Protein AF-A0A9P8MTS8-F1 (afdb_monomer_lite)

pLDDT: mean 80.64, std 12.96, range [35.88, 96.31]

Foldseek 3Di:
DPACDLLVVLVVVVVPDDFDKDFCCPGNANLAEAEEALLQLLVQLDPPPDDPDPLVVSLVSSVVVVVLCVLLNHHYAYEYDPLCLQLQADDPPPDPVVNVSSSVSSVVNCVVCVVRYDYDPPDCVVVCVVGVHQAYEFAQCCVPPHCPDPSNSVSSLVVLVCLVVFHKYWHNVQWDDDPSTTITGIDTSPDSDDRRDHDRDDPDDDDDQQFVQNVCVVVVHHRQCDDPDPPSDGADPVRRVLVSVLVSVCVVDVDPVSVVVNVVVVVVVVCVVPDDPVRPDDDPPPPDD

Secondary structure (DSSP, 8-state):
----HHHHHHHHHHHH---EEEEIIIIIITT-EEEEEHHHHHHHHS-SSS----HHHHHHHHHHHHHHHHTTT-EEEEEE-GGGGGGGS-TT--SHHHHHHHHHHHHHHHHHGGGTEEE-TT-HHHHHHHS---EEEE--SHHHH-TTSHHHHHHHHHHHHHHHTT-EEEEEEEEEEETTEEEEEEE--TT--S-----PPPPPPPPPPPPHHHHHHHTTPPTTS--SSTT-PPPPHHHHHHHHHHHHHHHH---HHHHHHHHHHHHHHHHHHHS-TGGGPPP------

Radius of gyration: 23.33 Å; chains: 1; bounding box: 64×58×55 Å

Organism: NCBI:txid111463

Sequence (289 aa):
MAQNGGEAELRAWYQAISPLRVDLVGDFAGKELFAIHGDSLCFIVSPKRGSTSPLLHAIHAVESFLARLEQRGCNFHILWFRDHEHLCVPEGVSGDAASNCLRLSRIILIKHLEHYAQYSQAGWRPYLAQNAVQFFLCLDGCALDGCASPTGVQYLEFIHHIAFHGYSVALMNSLDFVSSKVLVSAFSPSSCGNEIRIEKPRPSPRTQILAVSELELDLGLEPGSWSPWADGKPLSVKDAISFTALCNMLLVNSKRGIRACAAAYVLHLSALRHCSLSQRSCMVTTRHA

Structure (mmCIF, N/CA/C/O backbone):
data_AF-A0A9P8MTS8-F1
#
_entry.id   AF-A0A9P8MTS8-F1
#
loop_
_atom_site.group_PDB
_atom_site.id
_atom_site.type_symbol
_atom_site.label_atom_id
_atom_site.label_alt_id
_atom_site.label_comp_id
_atom_site.label_asym_id
_atom_site.label_entity_id
_atom_site.label_seq_id
_atom_site.pdbx_PDB_ins_code
_atom_site.Cartn_x
_atom_site.Cartn_y
_atom_site.Cartn_z
_atom_site.occupancy
_atom_site.B_iso_or_equiv
_atom_site.auth_seq_id
_atom_site.auth_comp_id
_atom_site.auth_asym_id
_atom_site.auth_atom_id
_atom_site.pdbx_PDB_model_num
ATOM 1 N N . MET A 1 1 ? -22.928 -9.404 -20.947 1.00 35.88 1 MET A N 1
ATOM 2 C CA . MET A 1 1 ? -23.702 -8.483 -20.082 1.00 35.88 1 MET A CA 1
ATOM 3 C C . MET A 1 1 ? -24.338 -9.251 -18.917 1.00 35.88 1 MET A C 1
ATOM 5 O O . MET A 1 1 ? -25.552 -9.295 -18.806 1.00 35.88 1 MET A O 1
ATOM 9 N N . ALA A 1 2 ? -23.527 -9.878 -18.056 1.00 37.41 2 ALA A N 1
ATOM 10 C CA . ALA A 1 2 ? -24.012 -10.663 -16.908 1.00 37.41 2 ALA A CA 1
ATOM 11 C C . ALA A 1 2 ? -23.075 -10.543 -15.682 1.00 37.41 2 ALA A C 1
ATOM 13 O O . ALA A 1 2 ? -22.878 -11.513 -14.965 1.00 37.41 2 ALA A O 1
ATOM 14 N N . GLN A 1 3 ? -22.469 -9.366 -15.464 1.00 49.06 3 GLN A N 1
ATOM 15 C CA . GLN A 1 3 ? -21.436 -9.147 -14.430 1.00 49.06 3 GLN A CA 1
ATOM 16 C C . GLN A 1 3 ? -21.874 -8.281 -13.225 1.00 49.06 3 GLN A C 1
ATOM 18 O O . GLN A 1 3 ? -21.106 -8.122 -12.291 1.00 49.06 3 GLN A O 1
ATOM 23 N N . ASN A 1 4 ? -23.112 -7.774 -13.165 1.00 62.16 4 ASN A N 1
ATOM 24 C CA . ASN A 1 4 ? -23.480 -6.724 -12.189 1.00 62.16 4 ASN A CA 1
ATOM 25 C C . ASN A 1 4 ? -24.127 -7.191 -10.867 1.00 62.16 4 ASN A C 1
ATOM 27 O O . ASN A 1 4 ? -24.473 -6.342 -10.048 1.00 62.16 4 ASN A O 1
ATOM 31 N N . GLY A 1 5 ? -24.335 -8.494 -10.6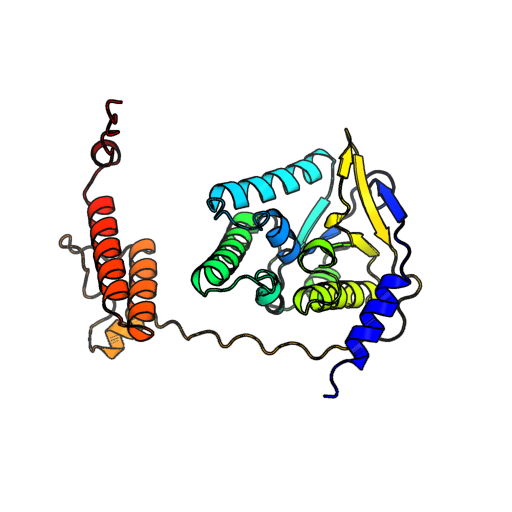45 1.00 78.12 5 GLY A N 1
ATOM 32 C CA . GLY A 1 5 ? -25.067 -8.987 -9.465 1.00 78.12 5 GLY A CA 1
ATOM 33 C C . GLY A 1 5 ? -24.304 -8.800 -8.148 1.00 78.12 5 GLY A C 1
ATOM 34 O O . GLY A 1 5 ? -24.779 -8.105 -7.252 1.00 78.12 5 GLY A O 1
ATOM 35 N N . GLY A 1 6 ? -23.097 -9.370 -8.060 1.00 85.75 6 GLY A N 1
ATOM 36 C CA . GLY A 1 6 ? -22.287 -9.350 -6.834 1.00 85.75 6 GLY A CA 1
ATOM 37 C C . GLY A 1 6 ? -21.774 -7.958 -6.455 1.00 85.75 6 GLY A C 1
ATOM 38 O O . GLY A 1 6 ? -21.771 -7.602 -5.282 1.00 85.75 6 GLY A O 1
ATOM 39 N N . GLU A 1 7 ? -21.414 -7.119 -7.431 1.00 89.31 7 GLU A N 1
ATOM 40 C CA . GLU A 1 7 ? -20.996 -5.735 -7.157 1.00 89.31 7 GLU A CA 1
ATOM 41 C C . GLU A 1 7 ? -22.147 -4.876 -6.609 1.00 89.31 7 GLU A C 1
ATOM 43 O O . GLU A 1 7 ? -21.947 -4.018 -5.747 1.00 89.31 7 GLU A O 1
ATOM 48 N N . ALA A 1 8 ? -23.372 -5.083 -7.106 1.00 89.06 8 ALA A N 1
ATOM 49 C CA . ALA A 1 8 ? -24.547 -4.388 -6.593 1.00 89.06 8 ALA A CA 1
ATOM 50 C C . ALA A 1 8 ? -24.877 -4.829 -5.161 1.00 89.06 8 ALA A C 1
ATOM 52 O O . ALA A 1 8 ? -25.139 -3.969 -4.321 1.00 89.06 8 ALA A O 1
ATOM 53 N N . GLU A 1 9 ? -24.801 -6.132 -4.879 1.00 91.12 9 GLU A N 1
ATOM 54 C CA . GLU A 1 9 ? -24.981 -6.687 -3.535 1.00 91.12 9 GLU A CA 1
ATOM 55 C C . GLU A 1 9 ? -23.927 -6.153 -2.558 1.00 91.12 9 GLU A C 1
ATOM 57 O O . GLU A 1 9 ? -24.279 -5.680 -1.480 1.00 91.12 9 GLU A O 1
ATOM 62 N N . LEU A 1 10 ? -22.652 -6.120 -2.962 1.00 91.12 10 LEU A N 1
ATOM 63 C CA . LEU A 1 10 ? -21.564 -5.584 -2.145 1.00 91.12 10 LEU A CA 1
ATOM 64 C C . LEU A 1 10 ? -21.777 -4.107 -1.794 1.00 91.12 10 LEU A C 1
ATOM 66 O O . LEU A 1 10 ? -21.590 -3.700 -0.648 1.00 91.12 10 LEU A O 1
ATOM 70 N N . ARG A 1 11 ? -22.187 -3.290 -2.769 1.00 90.31 11 ARG A N 1
ATOM 71 C CA . ARG A 1 11 ? -22.480 -1.871 -2.521 1.00 90.31 11 ARG A CA 1
ATOM 72 C C . ARG A 1 11 ? -23.700 -1.690 -1.629 1.00 90.31 11 ARG A C 1
ATOM 74 O O . ARG A 1 11 ? -23.665 -0.828 -0.758 1.00 90.31 11 ARG A O 1
ATOM 81 N N . ALA A 1 12 ? -24.754 -2.480 -1.829 1.00 90.75 12 ALA A N 1
ATOM 82 C CA . ALA A 1 12 ? -25.943 -2.438 -0.983 1.00 90.75 12 ALA A CA 1
ATOM 83 C C . ALA A 1 12 ? -25.605 -2.828 0.463 1.00 90.75 12 ALA A C 1
ATOM 85 O O . ALA A 1 12 ? -26.024 -2.143 1.394 1.00 90.75 12 ALA A O 1
ATOM 86 N N . TRP A 1 13 ? -24.785 -3.868 0.644 1.00 91.56 13 TRP A N 1
ATOM 87 C CA . TRP A 1 13 ? -24.237 -4.239 1.944 1.00 91.56 13 TRP A CA 1
ATOM 88 C C . TRP A 1 13 ? -23.467 -3.075 2.567 1.00 91.56 13 TRP A C 1
ATOM 90 O O . TRP A 1 13 ? -23.780 -2.676 3.683 1.00 91.56 13 TRP A O 1
ATOM 100 N N . TYR A 1 14 ? -22.523 -2.479 1.834 1.00 91.12 14 TYR A N 1
ATOM 101 C CA . TYR A 1 14 ? -21.713 -1.376 2.349 1.00 91.12 14 TYR A CA 1
ATOM 102 C C . TYR A 1 14 ? -22.560 -0.149 2.727 1.00 91.12 14 TYR A C 1
ATOM 104 O O . TYR A 1 14 ? -22.330 0.463 3.765 1.00 91.12 14 TYR A O 1
ATOM 112 N N . GLN A 1 15 ? -23.585 0.179 1.934 1.00 90.56 15 GLN A N 1
ATOM 113 C CA . GLN A 1 15 ? -24.529 1.270 2.216 1.00 90.56 15 GLN A CA 1
ATOM 114 C C . GLN A 1 15 ? -25.411 1.017 3.445 1.00 90.56 15 GLN A C 1
ATOM 116 O O . GLN A 1 15 ? -25.882 1.973 4.056 1.00 90.56 15 GLN A O 1
ATOM 121 N N . ALA A 1 16 ? -25.653 -0.247 3.800 1.00 91.19 16 ALA A N 1
ATOM 122 C CA . ALA A 1 16 ? -26.407 -0.610 4.995 1.00 91.19 16 ALA A CA 1
ATOM 123 C C . ALA A 1 16 ? -25.568 -0.513 6.282 1.00 91.19 16 ALA A C 1
ATOM 125 O O . ALA A 1 16 ? -26.127 -0.511 7.380 1.00 91.19 16 ALA A O 1
ATOM 126 N N . ILE A 1 17 ? -24.237 -0.425 6.169 1.00 90.81 17 ILE A N 1
ATOM 127 C CA . ILE A 1 17 ? -23.355 -0.233 7.320 1.00 90.81 17 ILE A CA 1
ATOM 128 C C . ILE A 1 17 ? -23.556 1.181 7.863 1.00 90.81 17 ILE A C 1
ATOM 130 O O . ILE A 1 17 ? -23.563 2.161 7.122 1.00 90.81 17 ILE A O 1
ATOM 134 N N . SER A 1 18 ? -23.646 1.291 9.187 1.00 89.31 18 SER A N 1
ATOM 135 C CA . SER A 1 18 ? -23.667 2.569 9.897 1.00 89.31 18 SER A CA 1
ATOM 136 C C . SER A 1 18 ? -22.421 2.691 10.781 1.00 89.31 18 SER A C 1
ATOM 138 O O . SER A 1 18 ? -22.481 2.324 11.959 1.00 89.31 18 SER A O 1
ATOM 140 N N . PRO A 1 19 ? -21.280 3.173 10.246 1.00 92.38 19 PRO A N 1
ATOM 141 C CA . PRO A 1 19 ? -20.060 3.349 11.024 1.00 92.38 19 PRO A CA 1
ATOM 142 C C . PRO A 1 19 ? -20.252 4.335 12.178 1.00 92.38 19 PRO A C 1
ATOM 144 O O . PRO A 1 19 ? -20.881 5.383 12.027 1.00 92.38 19 PRO A O 1
ATOM 147 N N . LEU A 1 20 ? -19.661 4.021 13.325 1.00 93.75 20 LEU A N 1
ATOM 148 C CA . LEU A 1 20 ? -19.608 4.897 14.487 1.00 93.75 20 LEU A CA 1
ATOM 149 C C . LEU A 1 20 ? -18.315 5.701 14.465 1.00 93.75 20 LEU A C 1
ATOM 151 O O . LEU A 1 20 ? -17.240 5.164 14.205 1.00 93.75 20 LEU A O 1
ATOM 155 N N . ARG A 1 21 ? -18.409 6.994 14.771 1.00 95.50 21 ARG A N 1
ATOM 156 C CA . ARG A 1 21 ? -17.233 7.852 14.908 1.00 95.50 21 ARG A CA 1
ATOM 157 C C . ARG A 1 21 ? -16.673 7.727 16.322 1.00 95.50 21 ARG A C 1
ATOM 159 O O . ARG A 1 21 ? -17.350 8.099 17.275 1.00 95.50 21 ARG A O 1
ATOM 166 N N . VAL A 1 22 ? -15.457 7.210 16.441 1.00 94.62 22 VAL A N 1
ATOM 167 C CA . VAL A 1 22 ? -14.828 6.811 17.709 1.00 94.62 22 VAL A CA 1
ATOM 168 C C . VAL A 1 22 ? -13.396 7.331 17.801 1.00 94.62 22 VAL A C 1
ATOM 170 O O . VAL A 1 22 ? -12.755 7.555 16.772 1.00 94.62 22 VAL A O 1
ATOM 173 N N . ASP A 1 23 ? -12.877 7.521 19.017 1.00 94.44 23 ASP A N 1
ATOM 174 C CA . ASP A 1 23 ? -11.434 7.664 19.228 1.00 94.44 23 ASP A CA 1
ATOM 175 C C . ASP A 1 23 ? -10.762 6.287 19.131 1.00 94.44 23 ASP A C 1
ATOM 177 O O . ASP A 1 23 ? -11.027 5.394 19.935 1.00 94.44 23 ASP A O 1
ATOM 181 N N . LEU A 1 24 ? -9.882 6.105 18.148 1.00 91.50 24 LEU A N 1
ATOM 182 C CA . LEU A 1 24 ? -9.172 4.855 17.884 1.00 91.50 24 LEU A CA 1
ATOM 183 C C . LEU A 1 24 ? -8.449 4.349 19.138 1.00 91.50 24 LEU A C 1
ATOM 185 O O . LEU A 1 24 ? -8.477 3.159 19.431 1.00 91.50 24 LEU A O 1
ATOM 189 N N . VAL A 1 25 ? -7.815 5.260 19.879 1.00 86.88 25 VAL A N 1
ATOM 190 C CA . VAL A 1 25 ? -7.031 4.922 21.072 1.00 86.88 25 VAL A CA 1
ATOM 191 C C . VAL A 1 25 ? -7.921 4.932 22.309 1.00 86.88 25 VAL A C 1
ATOM 193 O O . VAL A 1 25 ? -7.866 4.006 23.107 1.00 86.88 25 VAL A O 1
ATOM 196 N N . GLY A 1 26 ? -8.749 5.963 22.48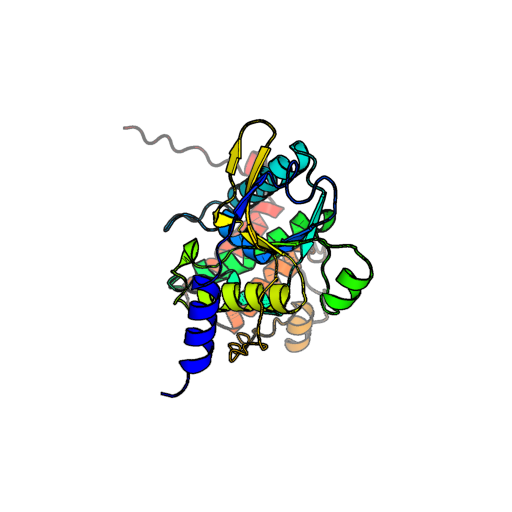1 1.00 84.94 26 GLY A N 1
ATOM 197 C CA . GLY A 1 26 ? -9.569 6.121 23.685 1.00 84.94 26 GLY A CA 1
ATOM 198 C C . GLY A 1 26 ? -10.743 5.145 23.791 1.00 84.94 26 GLY A C 1
ATOM 199 O O . GLY A 1 26 ? -10.991 4.616 24.872 1.00 84.94 26 GLY A O 1
ATOM 200 N N . ASP A 1 27 ? -11.437 4.895 22.680 1.00 86.12 27 ASP A N 1
ATOM 201 C CA . ASP A 1 27 ? -12.757 4.255 22.681 1.00 86.12 27 ASP A CA 1
ATOM 202 C C . ASP A 1 27 ? -12.776 2.901 21.955 1.00 86.12 27 ASP A C 1
ATOM 204 O O . ASP A 1 27 ? -13.622 2.061 22.255 1.00 86.12 27 ASP A O 1
ATOM 208 N N . PHE A 1 28 ? -11.884 2.687 20.980 1.00 82.50 28 PHE A N 1
ATOM 209 C CA . PHE A 1 28 ? -11.977 1.537 20.074 1.00 82.50 28 PHE A CA 1
ATOM 210 C C . PHE A 1 28 ? -10.958 0.432 20.359 1.00 82.50 28 PHE A C 1
ATOM 212 O O . PHE A 1 28 ? -11.340 -0.715 20.569 1.00 82.50 28 PHE A O 1
ATOM 219 N N . ALA A 1 29 ? -9.665 0.761 20.357 1.00 80.00 29 ALA A N 1
ATOM 220 C CA . ALA A 1 29 ? -8.597 -0.236 20.366 1.00 80.00 29 ALA A CA 1
ATOM 221 C C . ALA A 1 29 ? -7.595 -0.099 21.511 1.00 80.00 29 ALA A C 1
ATOM 223 O O . ALA A 1 29 ? -6.858 -1.044 21.790 1.00 80.00 29 ALA A O 1
ATOM 224 N N . GLY A 1 30 ? -7.521 1.048 22.190 1.00 84.19 30 GLY A N 1
ATOM 225 C CA . GLY A 1 30 ? -6.519 1.226 23.238 1.00 84.19 30 GLY A CA 1
ATOM 226 C C . GLY A 1 30 ? -5.098 1.095 22.690 1.00 84.19 30 GLY A C 1
ATOM 227 O O . GLY A 1 30 ? -4.700 1.798 21.763 1.00 84.19 30 GLY A O 1
ATOM 228 N N . LYS A 1 31 ? -4.335 0.176 23.293 1.00 85.50 31 LYS A N 1
ATOM 229 C CA . LYS A 1 31 ? -2.960 -0.185 22.900 1.00 85.50 31 LYS A CA 1
ATOM 230 C C . LYS A 1 31 ? -2.883 -1.513 22.144 1.00 85.50 31 LYS A C 1
ATOM 232 O O . LYS A 1 31 ? -1.787 -2.030 21.913 1.00 85.50 31 LYS A O 1
ATOM 237 N N . GLU A 1 32 ? -4.033 -2.087 21.815 1.00 91.56 32 GLU A N 1
ATOM 238 C CA . GLU A 1 32 ? -4.096 -3.355 21.113 1.00 91.56 32 GLU A CA 1
ATOM 239 C C . GLU A 1 32 ? -3.561 -3.223 19.688 1.00 91.56 32 GLU A C 1
ATOM 241 O O . GLU A 1 32 ? -3.602 -2.154 19.072 1.00 91.56 32 GLU A O 1
ATOM 246 N N . LEU A 1 33 ? -3.049 -4.336 19.167 1.00 92.62 33 LEU A N 1
ATOM 247 C CA . LEU A 1 33 ? -2.492 -4.385 17.827 1.00 92.62 33 LEU A CA 1
ATOM 248 C C . LEU A 1 33 ? -3.603 -4.309 16.774 1.00 92.62 33 LEU A C 1
ATOM 250 O O . LEU A 1 33 ? -4.579 -5.063 16.815 1.00 92.62 33 LEU A O 1
ATOM 254 N N . PHE A 1 34 ? -3.398 -3.471 15.762 1.00 94.19 34 PHE A N 1
ATOM 255 C CA . PHE A 1 34 ? -4.226 -3.459 14.560 1.00 94.19 34 PHE A CA 1
ATOM 256 C C . PHE A 1 34 ? -3.411 -3.534 13.275 1.00 94.19 34 PHE A C 1
ATOM 258 O O . PHE A 1 34 ? -2.210 -3.262 13.243 1.00 94.19 34 PHE A O 1
ATOM 265 N N . ALA A 1 35 ? -4.079 -3.923 12.195 1.00 94.25 35 ALA A N 1
ATOM 266 C CA . ALA A 1 35 ? -3.464 -4.028 10.884 1.00 94.25 35 ALA A CA 1
ATOM 267 C C . ALA A 1 35 ? -3.820 -2.816 10.021 1.00 94.25 35 ALA A C 1
ATOM 269 O O . ALA A 1 35 ? -4.988 -2.467 9.875 1.00 94.25 35 ALA A O 1
ATOM 270 N N . ILE A 1 36 ? -2.825 -2.199 9.390 1.00 94.81 36 ILE A N 1
ATOM 271 C CA . ILE A 1 36 ? -3.038 -1.212 8.328 1.00 94.81 36 ILE A CA 1
ATOM 272 C C . ILE A 1 36 ? -2.964 -1.936 6.988 1.00 94.81 36 ILE A C 1
ATOM 274 O O . ILE A 1 36 ? -1.974 -2.609 6.694 1.00 94.81 36 ILE A O 1
ATOM 278 N N . HIS A 1 37 ? -3.983 -1.773 6.147 1.00 93.44 37 HIS A N 1
ATOM 279 C CA . HIS A 1 37 ? -3.925 -2.255 4.771 1.00 93.44 37 HIS A CA 1
ATOM 280 C C . HIS A 1 37 ? -2.919 -1.418 3.969 1.00 93.44 37 HIS A C 1
ATOM 282 O O . HIS A 1 37 ? -3.176 -0.253 3.672 1.00 93.44 37 HIS A O 1
ATOM 288 N N . GLY A 1 38 ? -1.778 -2.004 3.602 1.00 91.31 38 GLY A N 1
ATOM 289 C CA . GLY A 1 38 ? -0.646 -1.293 2.999 1.00 91.31 38 GLY A CA 1
ATOM 290 C C . GLY A 1 38 ? -0.999 -0.556 1.708 1.00 91.31 38 GLY A C 1
ATOM 291 O O . GLY A 1 38 ? -0.650 0.611 1.555 1.00 91.31 38 GLY A O 1
ATOM 292 N N . ASP A 1 39 ? -1.790 -1.169 0.825 1.00 89.31 39 ASP A N 1
ATOM 293 C CA . ASP A 1 39 ? -2.249 -0.524 -0.413 1.00 89.31 39 ASP A CA 1
ATOM 294 C C . ASP A 1 39 ? -3.201 0.658 -0.158 1.00 89.31 39 ASP A C 1
ATOM 296 O O . ASP A 1 39 ? -3.351 1.532 -1.009 1.00 89.31 39 ASP A O 1
ATOM 300 N N . SER A 1 40 ? -3.794 0.765 1.036 1.00 90.00 40 SER A N 1
ATOM 301 C CA . SER A 1 40 ? -4.513 1.981 1.444 1.00 90.00 40 SER A CA 1
ATOM 302 C C . SER A 1 40 ? -3.552 3.158 1.649 1.00 90.00 40 SER A C 1
ATOM 304 O O . SER A 1 40 ? -3.912 4.289 1.343 1.00 90.00 40 SER A O 1
ATOM 306 N N . LEU A 1 41 ? -2.305 2.931 2.080 1.00 89.06 41 LEU A N 1
ATOM 307 C CA . LEU A 1 41 ? -1.308 4.002 2.253 1.00 89.06 41 LEU A CA 1
ATOM 308 C C . LEU A 1 41 ? -0.877 4.622 0.916 1.00 89.06 41 LEU A C 1
ATOM 310 O O . LEU A 1 41 ? -0.507 5.795 0.872 1.00 89.06 41 LEU A O 1
ATOM 314 N N . CYS A 1 42 ? -0.988 3.884 -0.193 1.00 84.19 42 CYS A N 1
ATOM 315 C CA . CYS A 1 42 ? -0.748 4.425 -1.533 1.00 84.19 42 CYS A CA 1
ATOM 316 C C . CYS A 1 42 ? -1.729 5.559 -1.899 1.00 84.19 42 CYS A C 1
ATOM 318 O O . CYS A 1 42 ? -1.399 6.411 -2.727 1.00 84.19 42 CYS A O 1
ATOM 320 N N . PHE A 1 43 ? -2.893 5.643 -1.244 1.00 77.06 43 PHE A N 1
ATOM 321 C CA . PHE A 1 43 ? -3.805 6.783 -1.382 1.00 77.06 43 PHE A CA 1
ATOM 322 C C . PHE A 1 43 ? -3.219 8.079 -0.818 1.00 77.06 43 PHE A C 1
ATOM 324 O O . PHE A 1 43 ? -3.377 9.131 -1.426 1.00 77.06 43 PHE A O 1
ATOM 331 N N . ILE A 1 44 ? -2.489 8.011 0.300 1.00 75.38 44 ILE A N 1
ATOM 332 C CA . ILE A 1 44 ? -1.844 9.183 0.920 1.00 75.38 44 ILE A CA 1
ATOM 333 C C . ILE A 1 44 ? -0.804 9.786 -0.036 1.00 75.38 44 ILE A C 1
ATOM 335 O O . ILE A 1 44 ? -0.613 10.999 -0.089 1.00 75.38 44 ILE A O 1
ATOM 339 N N . VAL A 1 45 ? -0.157 8.919 -0.815 1.00 68.81 45 VAL A N 1
ATOM 340 C CA . VAL A 1 45 ? 0.820 9.279 -1.846 1.00 68.81 45 VAL A CA 1
ATOM 341 C C . VAL A 1 45 ? 0.171 9.827 -3.110 1.00 68.81 45 VAL A C 1
ATOM 343 O O . VAL A 1 45 ? 0.799 10.616 -3.819 1.00 68.81 45 VAL A O 1
ATOM 346 N N . SER A 1 46 ? -1.060 9.408 -3.406 1.00 62.28 46 SER A N 1
ATOM 347 C CA . SER A 1 46 ? -1.726 9.752 -4.654 1.00 62.28 46 SER A CA 1
ATOM 348 C C . SER A 1 46 ? -1.927 11.267 -4.710 1.00 62.28 46 SER A C 1
ATOM 350 O O . SER A 1 46 ? -2.673 11.826 -3.901 1.00 62.28 46 SER A O 1
ATOM 352 N N . PRO A 1 47 ? -1.249 11.971 -5.633 1.00 51.94 47 PRO A N 1
ATOM 353 C CA . PRO A 1 47 ? -1.415 13.404 -5.751 1.00 51.94 47 PRO A CA 1
ATOM 354 C C . PRO A 1 47 ? -2.886 13.664 -6.050 1.00 51.94 47 PRO A C 1
ATOM 356 O O . PRO A 1 47 ? -3.477 13.003 -6.907 1.00 51.94 47 PRO A O 1
ATOM 359 N N . LYS A 1 48 ? -3.488 14.641 -5.366 1.00 52.06 48 LYS A N 1
ATOM 360 C CA . LYS A 1 48 ? -4.754 15.222 -5.815 1.00 52.06 48 LYS A CA 1
ATOM 361 C C . LYS A 1 48 ? -4.540 15.700 -7.254 1.00 52.06 48 LYS A C 1
ATOM 363 O O . LYS A 1 48 ? -3.955 16.752 -7.461 1.00 52.06 48 LYS A O 1
ATOM 368 N N . ARG A 1 49 ? -4.931 14.858 -8.215 1.00 46.38 49 ARG A N 1
ATOM 369 C CA . ARG A 1 49 ? -5.039 15.086 -9.661 1.00 46.38 49 ARG A CA 1
ATOM 370 C C . ARG A 1 49 ? -4.011 16.083 -10.225 1.00 46.38 49 ARG A C 1
ATOM 372 O O . ARG A 1 49 ? -4.299 17.268 -10.341 1.00 46.38 49 ARG A O 1
ATOM 379 N N . GLY A 1 50 ? -2.850 15.583 -10.663 1.00 41.34 50 GLY A N 1
ATOM 380 C CA . GLY A 1 50 ? -2.097 16.249 -11.739 1.00 41.34 50 GLY A CA 1
ATOM 381 C C . GLY A 1 50 ? -0.666 16.716 -11.466 1.00 41.34 50 GLY A C 1
ATOM 382 O O . GLY A 1 50 ? -0.085 17.324 -12.360 1.00 41.34 50 GLY A O 1
ATOM 383 N N . SER A 1 51 ? -0.050 16.425 -10.316 1.00 45.72 51 SER A N 1
ATOM 384 C CA . SER A 1 51 ? 1.399 16.630 -10.157 1.00 45.72 51 SER A CA 1
ATOM 385 C C . SER A 1 51 ? 2.093 15.341 -9.742 1.00 45.72 51 SER A C 1
ATOM 387 O O . SER A 1 51 ? 1.650 14.643 -8.838 1.00 45.72 51 SER A O 1
ATOM 389 N N . THR A 1 52 ? 3.194 14.998 -10.405 1.00 49.97 52 THR A N 1
ATOM 390 C CA . THR A 1 52 ? 4.126 13.989 -9.900 1.00 49.97 52 THR A CA 1
ATOM 391 C C . THR A 1 52 ? 4.772 14.572 -8.647 1.00 49.97 52 THR A C 1
ATOM 393 O O . THR A 1 52 ? 5.775 15.283 -8.746 1.00 49.97 52 THR A O 1
ATOM 396 N N . SER A 1 53 ? 4.187 14.348 -7.468 1.00 55.59 53 SER A N 1
ATOM 397 C CA . SER A 1 53 ? 4.909 14.616 -6.231 1.00 55.59 53 SER A CA 1
ATOM 398 C C . SER A 1 53 ? 6.201 13.790 -6.293 1.00 55.59 53 SER A C 1
ATOM 400 O O . SER A 1 53 ? 6.160 12.605 -6.642 1.00 55.59 53 SER A O 1
ATOM 402 N N . PRO A 1 54 ? 7.382 14.393 -6.066 1.00 66.56 54 PRO A N 1
ATOM 403 C CA . PRO A 1 54 ? 8.610 13.620 -6.016 1.00 66.56 54 PRO A CA 1
ATOM 404 C C . PRO A 1 54 ? 8.423 12.492 -5.005 1.00 66.56 54 PRO A C 1
ATOM 406 O O . PRO A 1 54 ? 7.906 12.742 -3.920 1.00 66.56 54 PRO A O 1
ATOM 409 N N . LEU A 1 55 ? 8.859 11.280 -5.340 1.00 74.56 55 LEU A N 1
ATOM 410 C CA . LEU A 1 55 ? 8.803 10.091 -4.481 1.00 74.56 55 LEU A CA 1
ATOM 411 C C . LEU A 1 55 ? 9.181 10.369 -3.010 1.00 74.56 55 LEU A C 1
ATOM 413 O O . LEU A 1 55 ? 8.615 9.785 -2.096 1.00 74.56 55 LEU A O 1
ATOM 417 N N . LEU A 1 56 ? 10.104 11.302 -2.770 1.00 78.75 56 LEU A N 1
ATOM 418 C CA . LEU A 1 56 ? 10.465 11.750 -1.427 1.00 78.75 56 LEU A CA 1
ATOM 419 C C . LEU A 1 56 ? 9.285 12.361 -0.646 1.00 78.75 56 LEU A C 1
ATOM 421 O O . LEU A 1 56 ? 9.105 12.044 0.521 1.00 78.75 56 LEU A O 1
ATOM 425 N N . HIS A 1 57 ? 8.465 13.204 -1.280 1.00 77.62 57 HIS A N 1
ATOM 426 C CA . HIS A 1 57 ? 7.263 13.775 -0.660 1.00 77.62 57 HIS A CA 1
ATOM 427 C C . HIS A 1 57 ? 6.223 12.696 -0.371 1.00 77.62 57 HIS A C 1
ATOM 429 O O . HIS A 1 57 ? 5.556 12.756 0.655 1.00 77.62 57 HIS A O 1
ATOM 435 N N . ALA A 1 58 ? 6.102 11.708 -1.261 1.00 78.44 58 ALA A N 1
ATOM 436 C CA . ALA A 1 58 ? 5.230 10.560 -1.063 1.00 78.44 58 ALA A CA 1
ATOM 437 C C . ALA A 1 58 ? 5.631 9.754 0.181 1.00 78.44 58 ALA A C 1
ATOM 439 O O . ALA A 1 58 ? 4.800 9.505 1.051 1.00 78.44 58 ALA A O 1
ATOM 440 N N . ILE A 1 59 ? 6.917 9.409 0.290 1.00 85.38 59 ILE A N 1
ATOM 441 C CA . ILE A 1 59 ? 7.468 8.714 1.458 1.00 85.38 59 ILE A CA 1
ATOM 442 C C . ILE A 1 59 ? 7.245 9.554 2.716 1.00 85.38 59 ILE A C 1
ATOM 444 O O . ILE A 1 59 ? 6.651 9.066 3.672 1.00 85.38 59 ILE A O 1
ATOM 448 N N . HIS A 1 60 ? 7.616 10.836 2.681 1.00 86.50 60 HIS A N 1
ATOM 449 C CA . HIS A 1 60 ? 7.461 11.736 3.820 1.00 86.50 60 HIS A CA 1
ATOM 450 C C . HIS A 1 60 ? 6.000 11.885 4.274 1.00 86.50 60 HIS A C 1
ATOM 452 O O . HIS A 1 60 ? 5.732 11.965 5.472 1.00 86.50 60 HIS A O 1
ATOM 458 N N . ALA A 1 61 ? 5.039 11.907 3.345 1.00 87.19 61 ALA A N 1
ATOM 459 C CA . ALA A 1 61 ? 3.619 11.975 3.676 1.00 87.19 61 ALA A CA 1
ATOM 460 C C . ALA A 1 61 ? 3.145 10.713 4.413 1.00 87.19 61 ALA A C 1
ATOM 462 O O . ALA A 1 61 ? 2.422 10.821 5.405 1.00 87.19 61 ALA A O 1
ATOM 463 N N . VAL A 1 62 ? 3.587 9.531 3.970 1.00 90.19 62 VAL A N 1
ATOM 464 C CA . VAL A 1 62 ? 3.278 8.262 4.645 1.00 90.19 62 VAL A CA 1
ATOM 465 C C . VAL A 1 62 ? 3.965 8.191 6.008 1.00 90.19 62 VAL A C 1
ATOM 467 O O . VAL A 1 62 ? 3.300 7.900 6.996 1.00 90.19 62 VAL A O 1
ATOM 470 N N . GLU A 1 63 ? 5.250 8.533 6.105 1.00 91.19 63 GLU A N 1
ATOM 471 C CA . GLU A 1 63 ? 5.976 8.587 7.382 1.00 91.19 63 GLU A CA 1
ATOM 472 C C . GLU A 1 63 ? 5.307 9.537 8.373 1.00 91.19 63 GLU A C 1
ATOM 474 O O . GLU A 1 63 ? 5.075 9.178 9.521 1.00 91.19 63 GLU A O 1
ATOM 479 N N . SER A 1 64 ? 4.935 10.735 7.919 1.00 91.56 64 SER A N 1
ATOM 480 C CA . SER A 1 64 ? 4.259 11.728 8.754 1.00 91.56 64 SER A CA 1
ATOM 481 C C . SER A 1 64 ? 2.906 11.225 9.246 1.00 91.56 64 SER A C 1
ATOM 483 O O . SER A 1 64 ? 2.512 11.505 10.377 1.00 91.56 64 SER A O 1
ATOM 485 N N . PHE A 1 65 ? 2.179 10.479 8.415 1.00 93.00 65 PHE A N 1
ATOM 486 C CA . PHE A 1 65 ? 0.931 9.840 8.816 1.00 93.00 65 PHE A CA 1
ATOM 487 C C . PHE A 1 65 ? 1.163 8.767 9.890 1.00 93.00 65 PHE A C 1
ATOM 489 O O . PHE A 1 65 ? 0.512 8.806 10.935 1.00 93.00 65 PHE A O 1
ATOM 496 N N . LEU A 1 66 ? 2.115 7.857 9.671 1.00 93.75 66 LEU A N 1
ATOM 497 C CA . LEU A 1 66 ? 2.432 6.774 10.607 1.00 93.75 66 LEU A CA 1
ATOM 498 C C . LEU A 1 66 ? 2.974 7.316 11.937 1.00 93.75 66 LEU A C 1
ATOM 500 O O . LEU A 1 66 ? 2.486 6.933 12.998 1.00 93.75 66 LEU A O 1
ATOM 504 N N . ALA A 1 67 ? 3.878 8.296 11.894 1.00 93.25 67 ALA A N 1
ATOM 505 C CA . ALA A 1 67 ? 4.423 8.946 13.083 1.00 93.25 67 ALA A CA 1
ATOM 506 C C . ALA A 1 67 ? 3.325 9.605 13.932 1.00 93.25 67 ALA A C 1
ATOM 508 O O . ALA A 1 67 ? 3.383 9.587 15.160 1.00 93.25 67 ALA A O 1
ATOM 509 N N . ARG A 1 68 ? 2.279 10.164 13.306 1.00 94.19 68 ARG A N 1
ATOM 510 C CA . ARG A 1 68 ? 1.137 10.737 14.040 1.00 94.19 68 ARG A CA 1
ATOM 511 C C . ARG A 1 68 ? 0.292 9.676 14.744 1.00 94.19 68 ARG A C 1
ATOM 513 O O . ARG A 1 68 ? -0.305 10.008 15.772 1.00 94.19 68 ARG A O 1
ATOM 520 N N . LEU A 1 69 ? 0.223 8.452 14.218 1.00 93.50 69 LEU A N 1
ATOM 521 C CA . LEU A 1 69 ? -0.403 7.316 14.903 1.00 93.50 69 LEU A CA 1
ATOM 522 C C . LEU A 1 69 ? 0.455 6.882 16.099 1.00 93.50 69 LEU A C 1
ATOM 524 O O . LEU A 1 69 ? -0.050 6.810 17.219 1.00 93.50 69 LEU A O 1
ATOM 528 N N . GLU A 1 70 ? 1.759 6.683 15.891 1.00 92.00 70 GLU A N 1
ATOM 529 C CA . GLU A 1 70 ? 2.697 6.279 16.951 1.00 92.00 70 GLU A CA 1
ATOM 530 C C . GLU A 1 70 ? 2.731 7.277 18.114 1.00 92.00 70 GLU A C 1
ATOM 532 O O . GLU A 1 70 ? 2.624 6.889 19.276 1.00 92.00 70 GLU A O 1
ATOM 537 N N . GLN A 1 71 ? 2.790 8.580 17.817 1.00 93.00 71 GLN A N 1
ATOM 538 C CA . GLN A 1 71 ? 2.774 9.652 18.823 1.00 93.00 71 GLN A CA 1
ATOM 539 C C . GLN A 1 71 ? 1.532 9.629 19.723 1.00 93.00 71 GLN A C 1
ATOM 541 O O . GLN A 1 71 ? 1.557 10.189 20.817 1.00 93.00 71 GLN A O 1
ATOM 546 N N . ARG A 1 72 ? 0.438 9.010 19.267 1.00 92.50 72 ARG A N 1
ATOM 547 C CA . ARG A 1 72 ? -0.815 8.867 20.024 1.00 92.50 72 ARG A CA 1
ATOM 548 C C . ARG A 1 72 ? -0.947 7.497 20.687 1.00 92.50 72 ARG A C 1
ATOM 550 O O . ARG A 1 72 ? -1.981 7.208 21.272 1.00 92.50 72 ARG A O 1
ATOM 557 N N . GLY A 1 73 ? 0.101 6.675 20.638 1.00 90.81 73 GLY A N 1
ATOM 558 C CA . GLY A 1 73 ? 0.147 5.366 21.286 1.00 90.81 73 GLY A CA 1
ATOM 559 C C . GLY A 1 73 ? -0.521 4.246 20.492 1.00 90.81 73 GLY A C 1
ATOM 560 O O . GLY A 1 73 ? -0.815 3.204 21.070 1.00 90.81 73 GLY A O 1
ATOM 561 N N . CYS A 1 74 ? -0.762 4.446 19.192 1.00 92.62 74 CYS A N 1
ATOM 562 C CA . CYS A 1 74 ? -1.264 3.388 18.320 1.00 92.62 74 CYS A CA 1
ATOM 563 C C . CYS A 1 74 ? -0.211 2.283 18.155 1.00 92.62 74 CYS A C 1
ATOM 565 O O . CYS A 1 74 ? 0.947 2.579 17.866 1.00 92.62 74 CYS A O 1
ATOM 567 N N . ASN A 1 75 ? -0.633 1.024 18.269 1.00 92.19 75 ASN A N 1
ATOM 568 C CA . ASN A 1 75 ? 0.193 -0.152 18.011 1.00 92.19 75 ASN A CA 1
ATOM 569 C C . ASN A 1 75 ? -0.289 -0.835 16.727 1.00 92.19 75 ASN A C 1
ATOM 571 O O . ASN A 1 75 ? -1.412 -1.337 16.678 1.00 92.19 75 ASN A O 1
ATOM 575 N N . PHE A 1 76 ? 0.530 -0.829 15.678 1.00 93.25 76 PHE A N 1
ATOM 576 C CA . PHE A 1 76 ? 0.104 -1.321 14.374 1.00 93.25 76 PHE A CA 1
ATOM 577 C C . PHE A 1 76 ? 1.197 -2.054 13.614 1.00 93.25 76 PHE A C 1
ATOM 579 O O . PHE A 1 76 ? 2.386 -1.783 13.756 1.00 93.25 76 PHE A O 1
ATOM 586 N N . HIS A 1 77 ? 0.753 -2.929 12.717 1.00 92.69 77 HIS A N 1
ATOM 587 C CA . HIS A 1 77 ? 1.581 -3.515 11.674 1.00 92.69 77 HIS A CA 1
ATOM 588 C C . HIS A 1 77 ? 0.985 -3.211 10.299 1.00 92.69 77 HIS A C 1
ATOM 590 O O . HIS A 1 77 ? -0.234 -3.133 10.135 1.00 92.69 77 HIS A O 1
ATOM 596 N N . ILE A 1 78 ? 1.842 -3.052 9.290 1.00 92.56 78 ILE A N 1
ATOM 597 C CA . ILE A 1 78 ? 1.406 -2.810 7.910 1.00 92.56 78 ILE A CA 1
ATOM 598 C C . ILE A 1 78 ? 1.381 -4.136 7.151 1.00 92.56 78 ILE A C 1
ATOM 600 O O . ILE A 1 78 ? 2.402 -4.823 7.058 1.00 92.56 78 ILE A O 1
ATOM 604 N N . LEU A 1 79 ? 0.221 -4.479 6.585 1.00 91.62 79 LEU A N 1
ATOM 605 C CA . LEU A 1 79 ? 0.020 -5.703 5.811 1.00 91.62 79 LEU A CA 1
ATOM 606 C C . LEU A 1 79 ? -0.099 -5.390 4.323 1.00 91.62 79 LEU A C 1
ATOM 608 O O . LEU A 1 79 ? -1.019 -4.697 3.886 1.00 91.62 79 LEU A O 1
ATOM 612 N N . TRP A 1 80 ? 0.825 -5.944 3.542 1.00 89.25 80 TRP A N 1
ATOM 613 C CA . TRP A 1 80 ? 0.838 -5.835 2.086 1.00 89.25 80 TRP A CA 1
ATOM 614 C C . TRP A 1 80 ? 0.362 -7.134 1.451 1.00 89.25 80 TRP A C 1
ATOM 616 O O . TRP A 1 80 ? 0.824 -8.216 1.813 1.00 89.25 80 TRP A O 1
ATOM 626 N N . PHE A 1 81 ? -0.513 -7.021 0.455 1.00 85.88 81 PHE A N 1
ATOM 627 C CA . PHE A 1 81 ? -1.052 -8.171 -0.261 1.00 85.88 81 PHE A CA 1
ATOM 628 C C . PHE A 1 81 ? -0.506 -8.179 -1.681 1.00 85.88 81 PHE A C 1
ATOM 630 O O . PHE A 1 81 ? -0.589 -7.189 -2.410 1.00 85.88 81 PHE A O 1
ATOM 637 N N . ARG A 1 82 ? 0.081 -9.302 -2.099 1.00 81.75 82 ARG A N 1
ATOM 638 C CA . ARG A 1 82 ? 0.639 -9.428 -3.451 1.00 81.75 82 ARG A CA 1
ATOM 639 C C . ARG A 1 82 ? -0.429 -9.205 -4.521 1.00 81.75 82 ARG A C 1
ATOM 641 O O . ARG A 1 82 ? -0.176 -8.483 -5.481 1.00 81.75 82 ARG A O 1
ATOM 648 N N . ASP A 1 83 ? -1.619 -9.750 -4.301 1.00 82.75 83 ASP A N 1
ATOM 649 C CA . ASP A 1 83 ? -2.722 -9.693 -5.260 1.00 82.75 83 ASP A CA 1
ATOM 650 C C . ASP A 1 83 ? -3.374 -8.305 -5.338 1.00 82.75 83 ASP A C 1
ATOM 652 O O . ASP A 1 83 ? -4.087 -8.025 -6.293 1.00 82.75 83 ASP A O 1
ATOM 656 N N . HIS A 1 84 ? -3.087 -7.403 -4.391 1.00 85.81 84 HIS A N 1
ATOM 657 C CA . HIS A 1 84 ? -3.625 -6.038 -4.358 1.00 85.81 84 HIS A CA 1
ATOM 658 C C . HIS A 1 84 ? -2.744 -5.017 -5.089 1.00 85.81 84 HIS A C 1
ATOM 660 O O . HIS A 1 84 ? -3.042 -3.830 -5.071 1.00 85.81 84 HIS A O 1
ATOM 666 N N . GLU A 1 85 ? -1.679 -5.444 -5.779 1.00 83.00 85 GLU A N 1
ATOM 667 C CA . GLU A 1 85 ? -0.799 -4.531 -6.528 1.00 83.00 85 GLU A CA 1
ATOM 668 C C . GLU A 1 85 ? -1.561 -3.626 -7.508 1.00 83.00 85 GLU A C 1
ATOM 670 O O . GLU A 1 85 ? -1.167 -2.487 -7.735 1.00 83.00 85 GLU A O 1
ATOM 675 N N . HIS A 1 86 ? -2.666 -4.105 -8.073 1.00 79.62 86 HIS A N 1
ATOM 676 C CA . HIS A 1 86 ? -3.494 -3.330 -8.989 1.00 79.62 86 HIS A CA 1
ATOM 677 C C . HIS A 1 86 ? -4.252 -2.174 -8.306 1.00 79.62 86 HIS A C 1
ATOM 679 O O . HIS A 1 86 ? -4.537 -1.187 -8.978 1.00 79.62 86 HIS A O 1
ATOM 685 N N . LEU A 1 87 ? -4.485 -2.229 -6.985 1.00 82.12 87 LEU A N 1
ATOM 686 C CA . LEU A 1 87 ? -5.185 -1.179 -6.227 1.00 82.12 87 LEU A CA 1
ATOM 687 C C . LEU A 1 87 ? -4.416 0.142 -6.170 1.00 82.12 87 LEU A C 1
ATOM 689 O O . LEU A 1 87 ? -5.017 1.197 -5.992 1.00 82.12 87 LEU A O 1
ATOM 693 N N . CYS A 1 88 ? -3.091 0.111 -6.353 1.00 78.88 88 CYS A N 1
ATOM 694 C CA . CYS A 1 88 ? -2.282 1.330 -6.336 1.00 78.88 88 CYS A CA 1
ATOM 695 C C . CYS A 1 88 ? -2.457 2.206 -7.588 1.00 78.88 88 CYS A C 1
ATOM 697 O O . CYS A 1 88 ? -1.920 3.312 -7.624 1.00 78.88 88 CYS A O 1
ATOM 699 N N . VAL A 1 89 ? -3.178 1.733 -8.612 1.00 76.88 89 VAL A N 1
ATOM 700 C CA . VAL A 1 89 ? -3.420 2.460 -9.863 1.00 76.88 89 VAL A CA 1
ATOM 701 C C . VAL A 1 89 ? -4.919 2.776 -9.984 1.00 76.88 89 VAL A C 1
ATOM 703 O O . VAL A 1 89 ? -5.687 1.886 -10.344 1.00 76.88 89 VAL A O 1
ATOM 706 N N . PRO A 1 90 ? -5.346 4.024 -9.710 1.00 69.19 90 PRO A N 1
ATOM 707 C CA . PRO A 1 90 ? -6.736 4.450 -9.877 1.00 69.19 90 PRO A CA 1
ATOM 708 C C . PRO A 1 90 ? -7.221 4.366 -11.329 1.00 69.19 90 PRO A C 1
ATOM 710 O O . PRO A 1 90 ? -6.433 4.517 -12.276 1.00 69.19 90 PRO A O 1
ATOM 713 N N . GLU A 1 91 ? -8.531 4.207 -11.510 1.00 63.66 91 GLU A N 1
ATOM 714 C CA . GLU A 1 91 ? -9.142 4.218 -12.836 1.00 63.66 91 GLU A CA 1
ATOM 715 C C . GLU A 1 91 ? -9.244 5.651 -13.359 1.00 63.66 91 GLU A C 1
ATOM 717 O O . GLU A 1 91 ? -9.960 6.493 -12.830 1.00 63.66 91 GLU A O 1
ATOM 722 N N . GLY A 1 92 ? -8.496 5.952 -14.420 1.00 59.78 92 GLY A N 1
ATOM 723 C CA . GLY A 1 92 ? -8.416 7.301 -14.992 1.00 59.78 92 GLY A CA 1
ATOM 724 C C . GLY A 1 92 ? -6.992 7.836 -15.094 1.00 59.78 92 GLY A C 1
ATOM 725 O O . GLY A 1 92 ? -6.762 8.843 -15.764 1.00 59.78 92 GLY A O 1
ATOM 726 N N . VAL A 1 93 ? -6.010 7.135 -14.518 1.00 63.00 93 VAL A N 1
ATOM 727 C CA . VAL A 1 93 ? -4.595 7.375 -14.821 1.00 63.00 93 VAL A CA 1
ATOM 728 C C . VAL A 1 93 ? -4.297 6.838 -16.224 1.00 63.00 93 VAL A C 1
ATOM 730 O O . VAL A 1 93 ? -3.882 5.696 -16.412 1.00 63.00 93 VAL A O 1
ATOM 733 N N . SER A 1 94 ? -4.543 7.671 -17.237 1.00 54.69 94 SER A N 1
ATOM 734 C CA . SER A 1 94 ? -4.240 7.356 -18.631 1.00 54.69 94 SER A CA 1
ATOM 735 C C . SER A 1 94 ? -2.746 7.540 -18.902 1.00 54.69 94 SER A C 1
ATOM 737 O O . SER A 1 94 ? -2.238 8.663 -18.883 1.00 54.69 94 SER A O 1
ATOM 739 N N . GLY A 1 95 ? -2.045 6.442 -19.180 1.00 62.59 95 GLY A N 1
ATOM 740 C CA . GLY A 1 95 ? -0.657 6.449 -19.635 1.00 62.59 95 GLY A CA 1
ATOM 741 C C . GLY A 1 95 ? 0.264 5.574 -18.790 1.00 62.59 95 GLY A C 1
ATOM 742 O O . GLY A 1 95 ? 0.322 5.692 -17.564 1.00 62.59 95 GLY A O 1
ATOM 743 N N . ASP A 1 96 ? 1.045 4.740 -19.478 1.00 66.50 96 ASP A N 1
ATOM 744 C CA . ASP A 1 96 ? 1.950 3.756 -18.873 1.00 66.50 96 ASP A CA 1
ATOM 745 C C . ASP A 1 96 ? 2.909 4.381 -17.852 1.00 66.50 96 ASP A C 1
ATOM 747 O O . ASP A 1 96 ? 3.197 3.783 -16.820 1.00 66.50 96 ASP A O 1
ATOM 751 N N . ALA A 1 97 ? 3.368 5.613 -18.092 1.00 65.88 97 ALA A N 1
ATOM 752 C CA . ALA A 1 97 ? 4.312 6.299 -17.213 1.00 65.88 97 ALA A CA 1
ATOM 753 C C . ALA A 1 97 ? 3.736 6.572 -15.814 1.00 65.88 97 ALA A C 1
ATOM 755 O O . ALA A 1 97 ? 4.375 6.249 -14.818 1.00 65.88 97 ALA A O 1
ATOM 756 N N . ALA A 1 98 ? 2.526 7.127 -15.719 1.00 69.12 98 ALA A N 1
ATOM 757 C CA . ALA A 1 98 ? 1.924 7.471 -14.432 1.00 69.12 98 ALA A CA 1
ATOM 758 C C . ALA A 1 98 ? 1.510 6.214 -13.648 1.00 69.12 98 ALA A C 1
ATOM 760 O O . ALA A 1 98 ? 1.770 6.117 -12.449 1.00 69.12 98 ALA A O 1
ATOM 761 N N . SER A 1 99 ? 0.964 5.213 -14.344 1.00 74.25 99 SER A N 1
ATOM 762 C CA . SER A 1 99 ? 0.652 3.904 -13.763 1.00 74.25 99 SER A CA 1
ATOM 763 C C . SER A 1 99 ? 1.909 3.208 -13.217 1.00 74.25 99 SER A C 1
ATOM 765 O O . SER A 1 99 ? 1.916 2.711 -12.091 1.00 74.25 99 SER A O 1
ATOM 767 N N . ASN A 1 100 ? 3.015 3.239 -13.967 1.00 75.62 100 ASN A N 1
ATOM 768 C CA . ASN A 1 100 ? 4.291 2.677 -13.521 1.00 75.62 100 ASN A CA 1
ATOM 769 C C . ASN A 1 100 ? 4.919 3.470 -12.373 1.00 75.62 100 ASN A C 1
ATOM 771 O O . ASN A 1 100 ? 5.501 2.861 -11.480 1.00 75.62 100 ASN A O 1
ATOM 775 N N . CYS A 1 101 ? 4.770 4.797 -12.338 1.00 75.19 101 CYS A N 1
ATOM 776 C CA . CYS A 1 101 ? 5.212 5.605 -11.201 1.00 75.19 101 CYS A CA 1
ATOM 777 C C . CYS A 1 101 ? 4.490 5.206 -9.905 1.00 75.19 101 CYS A C 1
ATOM 779 O O . CYS A 1 101 ? 5.132 5.113 -8.860 1.00 75.19 101 CYS A O 1
ATOM 781 N N . LEU A 1 102 ? 3.185 4.926 -9.959 1.00 78.56 102 LEU A N 1
ATOM 782 C CA . LEU A 1 102 ? 2.411 4.482 -8.794 1.00 78.56 102 LEU A CA 1
ATOM 783 C C . LEU A 1 102 ? 2.835 3.082 -8.328 1.00 78.56 102 LEU A C 1
ATOM 785 O O . LEU A 1 102 ? 3.106 2.891 -7.141 1.00 78.56 102 LEU A O 1
ATOM 789 N N . ARG A 1 103 ? 3.019 2.136 -9.260 1.00 82.50 103 ARG A N 1
ATOM 790 C CA . ARG A 1 103 ? 3.575 0.804 -8.947 1.00 82.50 103 ARG A CA 1
ATOM 791 C C . ARG A 1 103 ? 4.978 0.891 -8.349 1.00 82.50 103 ARG A C 1
ATOM 793 O O . ARG A 1 103 ? 5.272 0.219 -7.363 1.00 82.50 103 ARG A O 1
ATOM 800 N N . LEU A 1 104 ? 5.837 1.749 -8.901 1.00 81.75 104 LEU A N 1
ATOM 801 C CA . LEU A 1 104 ? 7.175 1.987 -8.365 1.00 81.75 104 LEU A CA 1
ATOM 802 C C . LEU A 1 104 ? 7.103 2.573 -6.951 1.00 81.75 104 LEU A C 1
ATOM 804 O O . LEU A 1 104 ? 7.815 2.117 -6.062 1.00 81.75 104 LEU A O 1
ATOM 808 N N . SER A 1 105 ? 6.208 3.534 -6.728 1.00 81.88 105 SER A N 1
ATOM 809 C CA . SER A 1 105 ? 5.998 4.145 -5.413 1.00 81.88 105 SER A CA 1
ATOM 810 C C . SER A 1 105 ? 5.566 3.100 -4.390 1.00 81.88 105 SER A C 1
ATOM 812 O O . SER A 1 105 ? 6.124 3.055 -3.300 1.00 81.88 105 SER A O 1
ATOM 814 N N . ARG A 1 106 ? 4.653 2.195 -4.760 1.00 87.25 106 ARG A N 1
ATOM 815 C CA . ARG A 1 106 ? 4.255 1.053 -3.930 1.00 87.25 106 ARG A CA 1
ATOM 816 C C . ARG A 1 106 ? 5.441 0.158 -3.563 1.00 87.25 106 ARG A C 1
ATOM 818 O O . ARG A 1 106 ? 5.617 -0.157 -2.392 1.00 87.25 106 ARG A O 1
ATOM 825 N N . ILE A 1 107 ? 6.264 -0.241 -4.536 1.00 86.75 107 ILE A N 1
ATOM 826 C CA . ILE A 1 107 ? 7.449 -1.086 -4.288 1.00 86.75 107 ILE A CA 1
ATOM 827 C C . ILE A 1 107 ? 8.407 -0.394 -3.317 1.00 86.75 107 ILE A C 1
ATOM 829 O O . ILE A 1 107 ? 8.913 -1.019 -2.385 1.00 86.75 107 ILE A O 1
ATOM 833 N N . ILE A 1 108 ? 8.636 0.901 -3.521 1.00 85.75 108 ILE A N 1
ATOM 834 C CA . ILE A 1 108 ? 9.536 1.680 -2.678 1.00 85.75 108 ILE A CA 1
ATOM 835 C C . ILE A 1 108 ? 8.966 1.828 -1.271 1.00 85.75 108 ILE A C 1
ATOM 837 O O . ILE A 1 108 ? 9.717 1.658 -0.321 1.00 85.75 108 ILE A O 1
ATOM 841 N N . LEU A 1 109 ? 7.660 2.060 -1.117 1.00 87.44 109 LEU A N 1
ATOM 842 C CA . LEU A 1 109 ? 7.009 2.078 0.193 1.00 87.44 109 LEU A CA 1
ATOM 843 C C . LEU A 1 109 ? 7.131 0.734 0.907 1.00 87.44 109 LEU A C 1
ATOM 845 O O . LEU A 1 109 ? 7.502 0.723 2.074 1.00 87.44 109 LEU A O 1
ATOM 849 N N . ILE A 1 110 ? 6.869 -0.384 0.220 1.00 88.38 110 ILE A N 1
ATOM 850 C CA . ILE A 1 110 ? 7.037 -1.727 0.793 1.00 88.38 110 ILE A CA 1
ATOM 851 C C . ILE A 1 110 ? 8.460 -1.884 1.321 1.00 88.38 110 ILE A C 1
ATOM 853 O O . ILE A 1 110 ? 8.635 -2.277 2.468 1.00 88.38 110 ILE A O 1
ATOM 857 N N . LYS A 1 111 ? 9.461 -1.535 0.501 1.00 86.94 111 LYS A N 1
ATOM 858 C CA . LYS A 1 111 ? 10.876 -1.663 0.857 1.00 86.94 111 LYS A CA 1
ATOM 859 C C . LYS A 1 111 ? 11.276 -0.737 2.007 1.00 86.94 111 LYS A C 1
ATOM 861 O O . LYS A 1 111 ? 11.978 -1.146 2.924 1.00 86.94 111 LYS A O 1
ATOM 866 N N . HIS A 1 112 ? 10.839 0.514 1.951 1.00 85.94 112 HIS A N 1
ATOM 867 C CA . HIS A 1 112 ? 11.157 1.545 2.938 1.00 85.94 112 HIS A CA 1
ATOM 868 C C . HIS A 1 112 ? 10.544 1.231 4.303 1.00 85.94 112 HIS A C 1
ATOM 870 O O . HIS A 1 112 ? 11.185 1.383 5.339 1.00 85.94 112 HIS A O 1
ATOM 876 N N . LEU A 1 113 ? 9.312 0.729 4.292 1.00 87.12 113 LEU A N 1
ATOM 877 C CA . LEU A 1 113 ? 8.544 0.418 5.487 1.00 87.12 113 LEU A CA 1
ATOM 878 C C . LEU A 1 113 ? 8.741 -1.024 5.960 1.00 87.12 113 LEU A C 1
ATOM 880 O O . LEU A 1 113 ? 7.983 -1.450 6.818 1.00 87.12 113 LEU A O 1
ATOM 884 N N . GLU A 1 114 ? 9.741 -1.773 5.477 1.00 83.06 114 GLU A N 1
ATOM 885 C CA . GLU A 1 114 ? 10.019 -3.151 5.936 1.00 83.06 114 GLU A CA 1
ATOM 886 C C . GLU A 1 114 ? 10.153 -3.253 7.466 1.00 83.06 114 GLU A C 1
ATOM 888 O O . GLU A 1 114 ? 9.769 -4.258 8.048 1.00 83.06 114 GLU A O 1
ATOM 893 N N . HIS A 1 115 ? 10.622 -2.195 8.134 1.00 72.69 115 HIS A N 1
ATOM 894 C CA . HIS A 1 115 ? 10.706 -2.140 9.599 1.00 72.69 115 HIS A CA 1
ATOM 895 C C . HIS A 1 115 ? 9.331 -2.055 10.291 1.00 72.69 115 HIS A C 1
ATOM 897 O O . HIS A 1 115 ? 9.189 -2.496 11.426 1.00 72.69 115 HIS A O 1
ATOM 903 N N . TYR A 1 116 ? 8.324 -1.508 9.603 1.00 64.38 116 TYR A N 1
ATOM 904 C CA . TYR A 1 116 ? 6.923 -1.402 10.038 1.00 64.38 116 TYR A CA 1
ATOM 905 C C . TYR A 1 116 ? 6.031 -2.515 9.466 1.00 64.38 116 TYR A C 1
ATOM 907 O O . TYR A 1 116 ? 4.875 -2.684 9.871 1.00 64.38 116 TYR A O 1
ATOM 915 N N . ALA A 1 117 ? 6.528 -3.223 8.453 1.00 62.44 117 ALA A N 1
ATOM 916 C CA . ALA A 1 117 ? 5.740 -4.080 7.591 1.00 62.44 117 ALA A CA 1
ATOM 917 C C . ALA A 1 117 ? 6.058 -5.549 7.834 1.00 62.44 117 ALA A C 1
ATOM 919 O O . ALA A 1 117 ? 7.209 -5.972 7.885 1.00 62.44 117 ALA A O 1
ATOM 920 N N . GLN A 1 118 ? 5.002 -6.351 7.889 1.00 62.62 118 GLN A N 1
ATOM 921 C CA . GLN A 1 118 ? 5.112 -7.800 7.839 1.00 62.62 118 GLN A CA 1
ATOM 922 C C . GLN A 1 118 ? 4.644 -8.240 6.457 1.00 62.62 118 GLN A C 1
ATOM 924 O O . GLN A 1 118 ? 3.462 -8.169 6.112 1.00 62.62 118 GLN A O 1
ATOM 929 N N . TYR A 1 119 ? 5.607 -8.623 5.619 1.00 53.41 119 TYR A N 1
ATOM 930 C CA . TYR A 1 119 ? 5.339 -9.058 4.255 1.00 53.41 119 TYR A CA 1
ATOM 931 C C . TYR A 1 119 ? 4.992 -10.545 4.257 1.00 53.41 119 TYR A C 1
ATOM 933 O O . TYR A 1 119 ? 5.879 -11.397 4.318 1.00 53.41 119 TYR A O 1
ATOM 941 N N . SER A 1 120 ? 3.703 -10.884 4.178 1.00 51.91 120 SER A N 1
ATOM 942 C CA . SER A 1 120 ? 3.330 -12.292 4.075 1.00 51.91 120 SER A CA 1
ATOM 943 C C . SER A 1 120 ? 3.319 -12.770 2.625 1.00 51.91 120 SER A C 1
ATOM 945 O O . SER A 1 120 ? 2.355 -12.571 1.886 1.00 51.91 120 SER A O 1
ATOM 947 N N . GLN A 1 121 ? 4.387 -13.469 2.230 1.00 49.56 121 GLN A N 1
ATOM 948 C CA . GLN A 1 121 ? 4.419 -14.258 0.989 1.00 49.56 121 GLN A CA 1
ATOM 949 C C . GLN A 1 121 ? 3.474 -15.470 1.064 1.00 49.56 121 GLN A C 1
ATOM 951 O O . GLN A 1 121 ? 2.942 -15.899 0.044 1.00 49.56 121 GLN A O 1
ATOM 956 N N . ALA A 1 122 ? 3.264 -16.016 2.269 1.00 49.31 122 ALA A N 1
ATOM 957 C CA . ALA A 1 122 ? 2.537 -17.263 2.527 1.00 49.31 122 ALA A CA 1
ATOM 958 C C . ALA A 1 122 ? 1.030 -17.062 2.798 1.00 49.31 122 ALA A C 1
ATOM 960 O O . ALA A 1 122 ? 0.340 -17.984 3.231 1.00 49.31 122 ALA A O 1
ATOM 961 N N . GLY A 1 123 ? 0.513 -15.854 2.556 1.00 60.69 123 GLY A N 1
ATOM 962 C CA . GLY A 1 123 ? -0.860 -15.473 2.879 1.00 60.69 123 GLY A CA 1
ATOM 963 C C . GLY A 1 123 ? -1.000 -14.900 4.291 1.00 60.69 123 GLY A C 1
ATOM 964 O O . GLY A 1 123 ? -0.206 -15.150 5.189 1.00 60.69 123 GLY A O 1
ATOM 965 N N . TRP A 1 124 ? -2.008 -14.068 4.507 1.00 75.62 124 TRP A N 1
ATOM 966 C CA . TRP A 1 124 ? -2.187 -13.288 5.738 1.00 75.62 124 TRP A CA 1
ATOM 967 C C . TRP A 1 124 ? -2.694 -14.117 6.936 1.00 75.62 124 TRP A C 1
ATOM 969 O O . TRP A 1 124 ? -2.547 -13.699 8.080 1.00 75.62 124 TRP A O 1
ATOM 979 N N . ARG A 1 125 ? -3.241 -15.318 6.702 1.00 78.81 125 ARG A N 1
ATOM 980 C CA . ARG A 1 125 ? -3.842 -16.166 7.751 1.00 78.81 125 ARG A CA 1
ATOM 981 C C . ARG A 1 125 ? -2.850 -16.677 8.809 1.00 78.81 125 ARG A C 1
ATOM 983 O O . ARG A 1 125 ? -3.152 -16.511 9.986 1.00 78.81 125 ARG A O 1
ATOM 990 N N . PRO A 1 126 ? -1.676 -17.248 8.459 1.00 83.06 126 PRO A N 1
ATOM 991 C CA . PRO A 1 126 ? -0.670 -17.623 9.456 1.00 83.06 126 PRO A CA 1
ATOM 992 C C . PRO A 1 126 ? -0.235 -16.442 10.322 1.00 83.06 126 PRO A C 1
ATOM 994 O O . PRO A 1 126 ? -0.030 -16.594 11.520 1.00 83.06 126 PRO A O 1
ATOM 997 N N . TYR A 1 127 ? -0.142 -15.258 9.716 1.00 85.06 127 TYR A N 1
ATOM 998 C CA . TYR A 1 127 ? 0.212 -14.041 10.424 1.00 85.06 127 TYR A CA 1
ATOM 999 C C . TYR A 1 127 ? -0.867 -13.640 11.442 1.00 85.06 127 TYR A C 1
ATOM 1001 O O . TYR A 1 127 ? -0.540 -13.410 12.604 1.00 85.06 127 TYR A O 1
ATOM 1009 N N . LEU A 1 128 ? -2.146 -13.628 11.051 1.00 86.25 128 LEU A N 1
ATOM 1010 C CA . LEU A 1 128 ? -3.242 -13.330 11.981 1.00 86.25 128 LEU A CA 1
ATOM 1011 C C . LEU A 1 128 ? -3.441 -14.401 13.060 1.00 86.25 128 LEU A C 1
ATOM 1013 O O . LEU A 1 128 ? -3.924 -14.092 14.139 1.00 86.25 128 LEU A O 1
ATOM 1017 N N . ALA A 1 129 ? -3.055 -15.651 12.804 1.00 85.38 129 ALA A N 1
ATOM 1018 C CA . ALA A 1 129 ? -3.078 -16.691 13.831 1.00 85.38 129 ALA A CA 1
ATOM 1019 C C . ALA A 1 129 ? -2.004 -16.470 14.915 1.00 85.38 129 ALA A C 1
ATOM 1021 O O . ALA A 1 129 ? -2.175 -16.904 16.050 1.00 85.38 129 ALA A O 1
ATOM 1022 N N . GLN A 1 130 ? -0.896 -15.811 14.564 1.00 88.00 130 GLN A N 1
ATOM 1023 C CA . GLN A 1 130 ? 0.223 -15.532 15.472 1.00 88.00 130 GLN A CA 1
ATOM 1024 C C . GLN A 1 130 ? 0.111 -14.170 16.163 1.00 88.00 130 GLN A C 1
ATOM 1026 O O . GLN A 1 130 ? 0.788 -13.934 17.161 1.00 88.00 130 GLN A O 1
ATOM 1031 N N . ASN A 1 131 ? -0.717 -13.268 15.636 1.00 88.69 131 ASN A N 1
ATOM 1032 C CA . ASN A 1 131 ? -0.836 -11.893 16.102 1.00 88.69 131 ASN A CA 1
ATOM 1033 C C . ASN A 1 131 ? -2.299 -11.586 16.421 1.00 88.69 131 ASN A C 1
ATOM 1035 O O . ASN A 1 131 ? -3.155 -11.704 15.548 1.00 88.69 131 ASN A O 1
ATOM 1039 N N . ALA A 1 132 ? -2.577 -11.136 17.645 1.00 90.19 132 ALA A N 1
ATOM 1040 C CA . ALA A 1 132 ? -3.915 -10.734 18.079 1.00 90.19 132 ALA A CA 1
ATOM 1041 C C . ALA A 1 132 ? -4.320 -9.382 17.458 1.00 90.19 132 ALA A C 1
ATOM 1043 O O . ALA A 1 132 ? -4.331 -8.349 18.120 1.00 90.19 132 ALA A O 1
ATOM 1044 N N . VAL A 1 133 ? -4.597 -9.385 16.153 1.00 92.31 133 VAL A N 1
ATOM 1045 C CA . VAL A 1 133 ? -5.078 -8.213 15.415 1.00 92.31 133 VAL A CA 1
ATOM 1046 C C . VAL A 1 133 ? -6.550 -7.988 15.745 1.00 92.31 133 VAL A C 1
ATOM 1048 O O . VAL A 1 133 ? -7.386 -8.828 15.419 1.00 92.31 133 VAL A O 1
ATOM 1051 N N . GLN A 1 134 ? -6.870 -6.848 16.355 1.00 92.19 134 GLN A N 1
ATOM 1052 C CA . GLN A 1 134 ? -8.244 -6.533 16.767 1.00 92.19 134 GLN A CA 1
ATOM 1053 C C . GLN A 1 134 ? -9.107 -6.011 15.617 1.00 92.19 134 GLN A C 1
ATOM 1055 O O . GLN A 1 134 ? -10.292 -6.325 15.505 1.00 92.19 134 GLN A O 1
ATOM 1060 N N . PHE A 1 135 ? -8.522 -5.182 14.756 1.00 94.44 135 PHE A N 1
ATOM 1061 C CA . PHE A 1 135 ? -9.233 -4.552 13.652 1.00 94.44 135 PHE A CA 1
ATOM 1062 C C . PHE A 1 135 ? -8.280 -4.195 12.512 1.00 94.44 135 PHE A C 1
ATOM 1064 O O . PHE A 1 135 ? -7.053 -4.280 12.631 1.00 94.44 135 PHE A O 1
ATOM 1071 N N . PHE A 1 136 ? -8.872 -3.769 11.403 1.00 95.38 136 PHE A N 1
ATOM 1072 C CA . PHE A 1 136 ? -8.162 -3.322 10.217 1.00 95.38 136 PHE A CA 1
ATOM 1073 C C . PHE A 1 136 ? -8.450 -1.850 9.915 1.00 95.38 136 PHE A C 1
ATOM 1075 O O . PHE A 1 136 ? -9.607 -1.438 9.863 1.00 95.38 136 PHE A O 1
ATOM 1082 N N . LEU A 1 137 ? -7.405 -1.063 9.660 1.00 95.56 137 LEU A N 1
ATOM 1083 C CA . LEU A 1 137 ? -7.494 0.299 9.137 1.00 95.56 137 LEU A CA 1
ATOM 1084 C C . LEU A 1 137 ? -7.344 0.264 7.612 1.00 95.56 137 LEU A C 1
ATOM 1086 O O . LEU A 1 137 ? -6.294 -0.130 7.096 1.00 95.56 137 LEU A O 1
ATOM 1090 N N . CYS A 1 138 ? -8.403 0.624 6.885 1.00 93.69 138 CYS A N 1
ATOM 1091 C CA . CYS A 1 138 ? -8.506 0.426 5.435 1.00 93.69 138 CYS A CA 1
ATOM 1092 C C . CYS A 1 138 ? -9.152 1.615 4.730 1.00 93.69 138 CYS A C 1
ATOM 1094 O O . CYS A 1 138 ? -9.969 2.324 5.309 1.00 93.69 138 CYS A O 1
ATOM 1096 N N . LEU A 1 139 ? -8.820 1.804 3.456 1.00 91.75 139 LEU A N 1
ATOM 1097 C CA . LEU A 1 139 ? -9.569 2.681 2.564 1.00 91.75 139 LEU A CA 1
ATOM 1098 C C . LEU A 1 139 ? -10.808 1.954 2.022 1.00 91.75 139 LEU A C 1
ATOM 1100 O O . LEU A 1 139 ? -10.712 0.783 1.666 1.00 91.75 139 LEU A O 1
ATOM 1104 N N . ASP A 1 140 ? -11.937 2.654 1.912 1.00 87.75 140 ASP A N 1
ATOM 1105 C CA . ASP A 1 140 ? -13.173 2.137 1.297 1.00 87.75 140 ASP A CA 1
ATOM 1106 C C . ASP A 1 140 ? -13.224 2.269 -0.232 1.00 87.75 140 ASP A C 1
ATOM 1108 O O . ASP A 1 140 ? -14.145 1.776 -0.875 1.00 87.75 140 ASP A O 1
ATOM 1112 N N . GLY A 1 141 ? -12.252 2.965 -0.823 1.00 79.75 141 GLY A N 1
ATOM 1113 C CA . GLY A 1 141 ? -12.188 3.263 -2.253 1.00 79.75 141 GLY A CA 1
ATOM 1114 C C . GLY A 1 141 ? -13.229 4.281 -2.741 1.00 79.75 141 GLY A C 1
ATOM 1115 O O . GLY A 1 141 ? -13.081 4.835 -3.830 1.00 79.75 141 GLY A O 1
ATOM 1116 N N . CYS A 1 142 ? -14.229 4.624 -1.929 1.00 79.69 142 CYS A N 1
ATOM 1117 C CA . CYS A 1 142 ? -15.259 5.600 -2.267 1.00 79.69 142 CYS A CA 1
ATOM 1118 C C . CYS A 1 142 ? -14.683 7.016 -2.413 1.00 79.69 142 CYS A C 1
ATOM 1120 O O . CYS A 1 142 ? -15.146 7.785 -3.254 1.00 79.69 142 CYS A O 1
ATOM 1122 N N . ALA A 1 143 ? -13.643 7.344 -1.640 1.00 69.50 143 ALA A N 1
ATOM 1123 C CA . ALA A 1 143 ? -12.947 8.632 -1.706 1.00 69.50 143 ALA A CA 1
ATOM 1124 C C . ALA A 1 143 ? -12.007 8.797 -2.923 1.00 69.50 143 ALA A C 1
ATOM 1126 O O . ALA A 1 143 ? -11.530 9.905 -3.166 1.00 69.50 143 ALA A O 1
ATOM 1127 N N . LEU A 1 144 ? -11.717 7.716 -3.658 1.00 69.25 144 LEU A N 1
ATOM 1128 C CA . LEU A 1 144 ? -10.847 7.723 -4.840 1.00 69.25 144 LEU A CA 1
ATOM 1129 C C . LEU A 1 144 ? -11.638 8.102 -6.098 1.00 69.25 144 LEU A C 1
ATOM 1131 O O . LEU A 1 144 ? -11.598 9.246 -6.550 1.00 69.25 144 LEU A O 1
ATOM 1135 N N . ASP A 1 145 ? -12.396 7.133 -6.610 1.00 69.94 145 ASP A N 1
ATOM 1136 C CA . ASP A 1 145 ? -13.109 7.205 -7.891 1.00 69.94 145 ASP A CA 1
ATOM 1137 C C . ASP A 1 145 ? -14.609 6.879 -7.720 1.00 69.94 145 ASP A C 1
ATOM 1139 O O . ASP A 1 145 ? -15.338 6.676 -8.690 1.00 69.94 145 ASP A O 1
ATOM 1143 N N . GLY A 1 146 ? -15.082 6.845 -6.467 1.00 74.06 146 GLY A N 1
ATOM 1144 C CA . GLY A 1 146 ? -16.432 6.436 -6.084 1.00 74.06 146 GLY A CA 1
ATOM 1145 C C . GLY A 1 146 ? -16.566 4.925 -5.875 1.00 74.06 146 GLY A C 1
ATOM 1146 O O . GLY A 1 146 ? -15.874 4.124 -6.492 1.00 74.06 146 GLY A O 1
ATOM 1147 N N . CYS A 1 147 ? -17.515 4.513 -5.029 1.00 75.81 147 CYS A N 1
ATOM 1148 C CA . CYS A 1 147 ? -17.713 3.102 -4.661 1.00 75.81 147 CYS A CA 1
ATOM 1149 C C . CYS A 1 147 ? -18.127 2.193 -5.840 1.00 75.81 147 CYS A C 1
ATOM 1151 O O . CYS A 1 147 ? -18.220 0.979 -5.692 1.00 75.81 147 CYS A O 1
ATOM 1153 N N . ALA A 1 148 ? -18.481 2.784 -6.984 1.00 79.31 148 ALA A N 1
ATOM 1154 C CA . ALA A 1 148 ? -18.890 2.077 -8.189 1.00 79.31 148 ALA A CA 1
ATOM 1155 C C . ALA A 1 148 ? -17.746 1.866 -9.190 1.00 79.31 148 ALA A C 1
ATOM 1157 O O . ALA A 1 148 ? -17.970 1.178 -10.182 1.00 79.31 148 ALA A O 1
ATOM 1158 N N . SER A 1 149 ? -16.564 2.449 -8.961 1.00 82.75 149 SER A N 1
ATOM 1159 C CA . SER A 1 149 ? -15.402 2.147 -9.791 1.00 82.75 149 SER A CA 1
ATOM 1160 C C . SER A 1 149 ? -14.883 0.737 -9.472 1.00 82.75 149 SER A C 1
ATOM 1162 O O . SER A 1 149 ? -14.966 0.312 -8.321 1.00 82.75 149 SER A O 1
ATOM 1164 N N . PRO A 1 150 ? -14.315 0.007 -10.439 1.00 82.12 150 PRO A N 1
ATOM 1165 C CA . PRO A 1 150 ? -13.621 -1.262 -10.225 1.00 82.12 150 PRO A CA 1
ATOM 1166 C C . PRO A 1 150 ? -12.596 -1.236 -9.084 1.00 82.12 150 PRO A C 1
ATOM 1168 O O . PRO A 1 150 ? -12.587 -2.148 -8.258 1.00 82.12 150 PRO A O 1
ATOM 1171 N N . THR A 1 151 ? -11.790 -0.174 -8.962 1.00 81.50 151 THR A N 1
ATOM 1172 C CA . THR A 1 151 ? -10.880 -0.000 -7.815 1.00 81.50 151 THR A CA 1
ATOM 1173 C C . THR A 1 151 ? -11.659 0.133 -6.503 1.00 81.50 151 THR A C 1
ATOM 1175 O O . THR A 1 151 ? -11.308 -0.496 -5.506 1.00 81.50 151 THR A O 1
ATOM 1178 N N . GLY A 1 152 ? -12.744 0.915 -6.494 1.00 86.62 152 GLY A N 1
ATOM 1179 C CA . GLY A 1 152 ? -13.634 1.055 -5.340 1.00 86.62 152 GLY A CA 1
ATOM 1180 C C . GLY A 1 152 ? -14.270 -0.272 -4.926 1.00 86.62 152 GLY A C 1
ATOM 1181 O O . GLY A 1 152 ? -14.231 -0.635 -3.754 1.00 86.62 152 GLY A O 1
ATOM 1182 N N . VAL A 1 153 ? -14.769 -1.040 -5.894 1.00 88.31 153 VAL A N 1
ATOM 1183 C CA . VAL A 1 153 ? -15.344 -2.375 -5.693 1.00 88.31 153 VAL A CA 1
ATOM 1184 C C . VAL A 1 153 ? -14.336 -3.319 -5.039 1.00 88.31 153 VAL A C 1
ATOM 1186 O O . VAL A 1 153 ? -14.711 -4.047 -4.128 1.00 88.31 153 VAL A O 1
ATOM 1189 N N . GLN A 1 154 ? -13.060 -3.283 -5.424 1.00 88.31 154 GLN A N 1
ATOM 1190 C CA . GLN A 1 154 ? -12.038 -4.154 -4.829 1.00 88.31 154 GLN A CA 1
ATOM 1191 C C . GLN A 1 154 ? -11.659 -3.751 -3.398 1.00 88.31 154 GLN A C 1
ATOM 1193 O O . GLN A 1 154 ? -11.440 -4.619 -2.552 1.00 88.31 154 GLN A O 1
ATOM 1198 N N . TYR A 1 155 ? -11.610 -2.450 -3.085 1.00 90.75 155 TYR A N 1
ATOM 1199 C CA . TYR A 1 155 ? -11.453 -2.005 -1.693 1.00 90.75 155 TYR A CA 1
ATOM 1200 C C . TYR A 1 155 ? -12.650 -2.438 -0.837 1.00 90.75 155 TYR A C 1
ATOM 1202 O O . TYR A 1 155 ? -12.460 -2.928 0.278 1.00 90.75 155 TYR A O 1
ATOM 1210 N N . LEU A 1 156 ? -13.871 -2.330 -1.370 1.00 91.81 156 LEU A N 1
ATOM 1211 C CA . LEU A 1 156 ? -15.070 -2.831 -0.702 1.00 91.81 156 LEU A CA 1
ATOM 1212 C C . LEU A 1 156 ? -15.068 -4.358 -0.560 1.00 91.81 156 LEU A C 1
ATOM 1214 O O . LEU A 1 156 ? -15.472 -4.855 0.487 1.00 91.81 156 LEU A O 1
ATOM 1218 N N . GLU A 1 157 ? -14.580 -5.103 -1.558 1.00 90.94 157 GLU A N 1
ATOM 1219 C CA . GLU A 1 157 ? -14.444 -6.564 -1.497 1.00 90.94 157 GLU A CA 1
ATOM 1220 C C . GLU A 1 157 ? -13.503 -6.940 -0.353 1.00 90.94 157 GLU A C 1
ATOM 1222 O O . GLU A 1 157 ? -13.819 -7.813 0.452 1.00 90.94 157 GLU A O 1
ATOM 1227 N N . PHE A 1 158 ? -12.375 -6.236 -0.225 1.00 91.25 158 PHE A N 1
ATOM 1228 C CA . PHE A 1 158 ? -11.447 -6.445 0.877 1.00 91.25 158 PHE A CA 1
ATOM 1229 C C . PHE A 1 158 ? -12.078 -6.130 2.240 1.00 91.25 158 PHE A C 1
ATOM 1231 O O . PHE A 1 158 ? -11.965 -6.946 3.155 1.00 91.25 158 PHE A O 1
ATOM 1238 N N . ILE A 1 159 ? -12.781 -4.997 2.372 1.00 92.94 159 ILE A N 1
ATOM 1239 C CA . ILE A 1 159 ? -13.502 -4.617 3.599 1.00 92.94 159 ILE A CA 1
ATOM 1240 C C . ILE A 1 159 ? -14.577 -5.650 3.964 1.00 92.94 159 ILE A C 1
ATOM 1242 O O . ILE A 1 159 ? -14.713 -6.024 5.130 1.00 92.94 159 ILE A O 1
ATOM 1246 N N . HIS A 1 160 ? -15.324 -6.145 2.981 1.00 92.81 160 HIS A N 1
ATOM 1247 C CA . HIS A 1 160 ? -16.294 -7.213 3.182 1.00 92.81 160 HIS A CA 1
ATOM 1248 C C . HIS A 1 160 ? -15.610 -8.506 3.616 1.00 92.81 160 HIS A C 1
ATOM 1250 O O . HIS A 1 160 ? -16.048 -9.151 4.561 1.00 92.81 160 HIS A O 1
ATOM 1256 N N . HIS A 1 161 ? -14.505 -8.871 2.968 1.00 91.25 161 HIS A N 1
ATOM 1257 C CA . HIS A 1 161 ? -13.772 -10.089 3.271 1.00 91.25 161 HIS A CA 1
ATOM 1258 C C . HIS A 1 161 ? -13.266 -10.111 4.718 1.00 91.25 161 HIS A C 1
ATOM 1260 O O . HIS A 1 161 ? -13.469 -11.102 5.416 1.00 91.25 161 HIS A O 1
ATOM 1266 N N . ILE A 1 162 ? -12.651 -9.030 5.201 1.00 91.38 162 ILE A N 1
ATOM 1267 C CA . ILE A 1 162 ? -12.184 -8.949 6.595 1.00 91.38 162 ILE A CA 1
ATOM 1268 C C . ILE A 1 162 ? -13.354 -8.920 7.591 1.00 91.38 162 ILE A C 1
ATOM 1270 O O . ILE A 1 162 ? -13.293 -9.618 8.604 1.00 91.38 162 ILE A O 1
ATOM 1274 N N . ALA A 1 163 ? -14.441 -8.205 7.278 1.00 92.75 163 ALA A N 1
ATOM 1275 C CA . ALA A 1 163 ? -15.636 -8.167 8.119 1.00 92.75 163 ALA A CA 1
ATOM 1276 C C . ALA A 1 163 ? -16.314 -9.544 8.213 1.00 92.75 163 ALA A C 1
ATOM 1278 O O . ALA A 1 163 ? -16.671 -9.984 9.302 1.00 92.75 163 ALA A O 1
ATOM 1279 N N . PHE A 1 164 ? -16.412 -10.272 7.099 1.00 91.19 164 PHE A N 1
ATOM 1280 C CA . PHE A 1 164 ? -16.935 -11.640 7.051 1.00 91.19 164 PHE A CA 1
ATOM 1281 C C . PHE A 1 164 ? -16.127 -12.604 7.929 1.00 91.19 164 PHE A C 1
ATOM 1283 O O . PHE A 1 164 ? -16.683 -13.519 8.530 1.00 91.19 164 PHE A O 1
ATOM 1290 N N . HIS A 1 165 ? -14.818 -12.375 8.060 1.00 89.31 165 HIS A N 1
ATOM 1291 C CA . HIS A 1 165 ? -13.943 -13.157 8.937 1.00 89.31 165 HIS A CA 1
ATOM 1292 C C . HIS A 1 165 ? -13.953 -12.682 10.402 1.00 89.31 165 HIS A C 1
ATOM 1294 O O . HIS A 1 165 ? -13.150 -13.164 11.199 1.00 89.31 165 HIS A O 1
ATOM 1300 N N . GLY A 1 166 ? -14.856 -11.772 10.777 1.00 91.00 166 GLY A N 1
ATOM 1301 C CA . GLY A 1 166 ? -15.054 -11.356 12.164 1.00 91.00 166 GLY A CA 1
ATOM 1302 C C . GLY A 1 166 ? -14.139 -10.227 12.636 1.00 91.00 166 GLY A C 1
ATOM 1303 O O . GLY A 1 166 ? -14.131 -9.933 13.830 1.00 91.00 166 GLY A O 1
ATOM 1304 N N . TYR A 1 167 ? -13.417 -9.553 11.736 1.00 92.81 167 TYR A N 1
ATOM 1305 C CA . TYR A 1 167 ? -12.625 -8.381 12.101 1.00 92.81 167 TYR A CA 1
ATOM 1306 C C . TYR A 1 167 ? -13.446 -7.099 12.012 1.00 92.81 167 TYR A C 1
ATOM 1308 O O . TYR A 1 167 ? -14.183 -6.872 11.051 1.00 92.81 167 TYR A O 1
ATOM 1316 N N . SER A 1 168 ? -13.267 -6.222 12.996 1.00 94.31 168 SER A N 1
ATOM 1317 C CA . SER A 1 168 ? -13.771 -4.855 12.908 1.00 94.31 168 SER A CA 1
ATOM 1318 C C . SER A 1 168 ? -12.958 -4.039 11.902 1.00 94.31 168 SER A C 1
ATOM 1320 O O . SER A 1 168 ? -11.788 -4.330 11.627 1.00 94.31 168 SER A O 1
ATOM 1322 N N . VAL A 1 169 ? -13.572 -2.992 11.358 1.00 95.12 169 VAL A N 1
ATOM 1323 C CA . VAL A 1 169 ? -12.972 -2.159 10.311 1.00 95.12 169 VAL A CA 1
ATOM 1324 C C . VAL A 1 169 ? -13.040 -0.694 10.709 1.00 95.12 169 VAL A C 1
ATOM 1326 O O . VAL A 1 169 ? -14.095 -0.199 11.093 1.00 95.12 169 VAL A O 1
ATOM 1329 N N . ALA A 1 170 ? -11.915 0.004 10.578 1.00 95.75 170 ALA A N 1
ATOM 1330 C CA . ALA A 1 170 ? -11.797 1.449 10.693 1.00 95.75 170 ALA A CA 1
ATOM 1331 C C . ALA A 1 170 ? -11.493 2.055 9.313 1.00 95.75 170 ALA A C 1
ATOM 1333 O O . ALA A 1 170 ? -10.618 1.579 8.586 1.00 95.75 170 ALA A O 1
ATOM 1334 N N . LEU A 1 171 ? -12.212 3.116 8.950 1.00 94.50 171 LEU A N 1
ATOM 1335 C CA . LEU A 1 171 ? -12.145 3.742 7.631 1.00 94.50 171 LEU A CA 1
ATOM 1336 C C . LEU A 1 171 ? -11.101 4.862 7.597 1.00 94.50 171 LEU A C 1
ATOM 1338 O O . LEU A 1 171 ? -11.306 5.952 8.135 1.00 94.50 171 LEU A O 1
ATOM 1342 N N . MET A 1 172 ? -9.987 4.608 6.917 1.00 93.19 172 MET A N 1
ATOM 1343 C CA . MET A 1 172 ? -8.818 5.488 6.845 1.00 93.19 172 MET A CA 1
ATOM 1344 C C . MET A 1 172 ? -9.125 6.860 6.224 1.00 93.19 172 MET A C 1
ATOM 1346 O O . MET A 1 172 ? -8.554 7.862 6.639 1.00 93.19 172 MET A O 1
ATOM 1350 N N . ASN A 1 173 ? -10.050 6.936 5.266 1.00 89.44 173 ASN A N 1
ATOM 1351 C CA . ASN A 1 173 ? -10.509 8.188 4.646 1.00 89.44 173 ASN A CA 1
ATOM 1352 C C . ASN A 1 173 ? -11.313 9.095 5.591 1.00 89.44 173 ASN A C 1
ATOM 1354 O O . ASN A 1 173 ? -11.523 10.260 5.266 1.00 89.44 173 ASN A O 1
ATOM 1358 N N . SER A 1 174 ? -11.757 8.584 6.741 1.00 91.19 174 SER A N 1
ATOM 1359 C CA . SER A 1 174 ? -12.480 9.356 7.762 1.00 91.19 174 SER A CA 1
ATOM 1360 C C . SER A 1 174 ? -11.613 9.737 8.967 1.00 91.19 174 SER A C 1
ATOM 1362 O O . SER A 1 174 ? -12.135 10.225 9.970 1.00 91.19 174 SER A O 1
ATOM 1364 N N . LEU A 1 175 ? -10.309 9.453 8.886 1.00 92.94 175 LEU A N 1
ATOM 1365 C CA . LEU A 1 175 ? -9.381 9.601 9.994 1.00 92.94 175 LEU A CA 1
ATOM 1366 C C . LEU A 1 175 ? -8.978 11.064 10.183 1.00 92.94 175 LEU A C 1
ATOM 1368 O O . LEU A 1 175 ? -8.366 11.672 9.306 1.00 92.94 175 LEU A O 1
ATOM 1372 N N . ASP A 1 176 ? -9.238 11.584 11.379 1.00 93.56 176 ASP A N 1
ATOM 1373 C CA . ASP A 1 176 ? -8.889 12.935 11.795 1.00 93.56 176 ASP A CA 1
ATOM 1374 C C . ASP A 1 176 ? -8.077 12.913 13.091 1.00 93.56 176 ASP A C 1
ATOM 1376 O O . ASP A 1 176 ? -8.470 12.330 14.102 1.00 93.56 176 ASP A O 1
ATOM 1380 N N . PHE A 1 177 ? -6.945 13.610 13.099 1.00 94.00 177 PHE A N 1
ATOM 1381 C CA . PHE A 1 177 ? -6.140 13.763 14.309 1.00 94.00 177 PHE A CA 1
ATOM 1382 C C . PHE A 1 177 ? -6.509 15.067 15.014 1.00 94.00 177 PHE A C 1
ATOM 1384 O O . PHE A 1 177 ? -6.280 16.151 14.473 1.00 94.00 177 PHE A O 1
ATOM 1391 N N . VAL A 1 178 ? -7.015 14.970 16.242 1.00 92.06 178 VAL A N 1
ATOM 1392 C CA . VAL A 1 178 ? -7.444 16.128 17.038 1.00 92.06 178 VAL A CA 1
ATOM 1393 C C . VAL A 1 178 ? -6.753 16.079 18.393 1.00 92.06 178 VAL A C 1
ATOM 1395 O O . VAL A 1 178 ? -7.086 15.251 19.236 1.00 92.06 178 VAL A O 1
ATOM 1398 N N . SER A 1 179 ? -5.783 16.973 18.617 1.00 89.25 179 SER A N 1
ATOM 1399 C CA . SER A 1 179 ? -4.946 16.961 19.827 1.00 89.25 179 SER A CA 1
ATOM 1400 C C . SER A 1 179 ? -4.312 15.571 20.041 1.00 89.25 179 SER A C 1
ATOM 1402 O O . SER A 1 179 ? -3.625 15.082 19.140 1.00 89.25 179 SER A O 1
ATOM 1404 N N . SER A 1 180 ? -4.566 14.915 21.1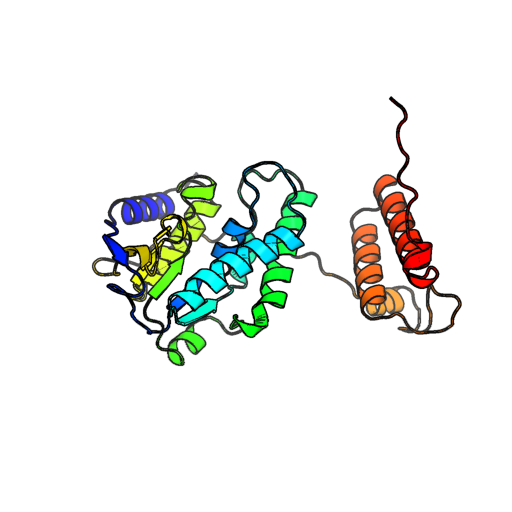75 1.00 88.06 180 SER A N 1
ATOM 1405 C CA . SER A 1 180 ? -4.115 13.558 21.504 1.00 88.06 180 SER A CA 1
ATOM 1406 C C . SER A 1 180 ? -4.967 12.429 20.910 1.00 88.06 180 SER A C 1
ATOM 1408 O O . SER A 1 180 ? -4.574 11.273 21.023 1.00 88.06 180 SER A O 1
ATOM 1410 N N . LYS A 1 181 ? -6.102 12.732 20.270 1.00 92.38 181 LYS A N 1
ATOM 1411 C CA . LYS A 1 181 ? -7.064 11.734 19.776 1.00 92.38 181 LYS A CA 1
ATOM 1412 C C . LYS A 1 181 ? -6.866 11.395 18.303 1.00 92.38 181 LYS A C 1
ATOM 1414 O O . LYS A 1 181 ? -6.407 12.240 17.521 1.00 92.38 181 LYS A O 1
ATOM 1419 N N . VAL A 1 182 ? -7.275 10.184 17.927 1.00 95.00 182 VAL A N 1
ATOM 1420 C CA . VAL A 1 182 ? -7.392 9.741 16.530 1.00 95.00 182 VAL A CA 1
ATOM 1421 C C . VAL A 1 182 ? -8.854 9.404 16.277 1.00 95.00 182 VAL A C 1
ATOM 1423 O O . VAL A 1 182 ? -9.303 8.314 16.597 1.00 95.00 182 VAL A O 1
ATOM 1426 N N . LEU A 1 183 ? -9.621 10.341 15.729 1.00 96.31 183 LEU A N 1
ATOM 1427 C CA . LEU A 1 183 ? -11.030 10.103 15.433 1.00 96.31 183 LEU A CA 1
ATOM 1428 C C . LEU A 1 183 ? -11.156 9.358 14.108 1.00 96.31 183 LEU A C 1
ATOM 1430 O O . LEU A 1 183 ? -10.569 9.776 13.115 1.00 96.31 183 LEU A O 1
ATOM 1434 N N . VAL A 1 184 ? -11.936 8.283 14.079 1.00 95.69 184 VAL A N 1
ATOM 1435 C CA . VAL A 1 184 ? -12.173 7.490 12.870 1.00 95.69 184 VAL A CA 1
ATOM 1436 C C . VAL A 1 184 ? -13.598 6.954 12.858 1.00 95.69 184 VAL A C 1
ATOM 1438 O O . VAL A 1 184 ? -14.204 6.752 13.907 1.00 95.69 184 VAL A O 1
ATOM 1441 N N . SER A 1 185 ? -14.145 6.718 11.671 1.00 95.56 185 SER A N 1
ATOM 1442 C CA . SER A 1 185 ? -15.385 5.959 11.512 1.00 95.56 185 SER A CA 1
ATOM 1443 C C . SER A 1 185 ? -15.052 4.473 11.494 1.00 95.56 185 SER A C 1
ATOM 1445 O O . SER A 1 185 ? -14.289 4.025 10.638 1.00 95.56 185 SER A O 1
ATOM 1447 N N . ALA A 1 186 ? -15.603 3.714 12.431 1.00 95.00 186 ALA A N 1
ATOM 1448 C CA . ALA A 1 186 ? -15.369 2.286 12.557 1.00 95.00 186 ALA A CA 1
ATOM 1449 C C . ALA A 1 186 ? -16.678 1.516 12.719 1.00 95.00 186 ALA A C 1
ATOM 1451 O O . ALA A 1 186 ? -17.678 2.043 13.206 1.00 95.00 186 ALA A O 1
ATOM 1452 N N . PHE A 1 187 ? -16.678 0.256 12.309 1.00 93.56 187 PHE A N 1
ATOM 1453 C CA . PHE A 1 187 ? -17.805 -0.642 12.503 1.00 93.56 187 PHE A CA 1
ATOM 1454 C C . PHE A 1 187 ? -17.325 -2.046 12.856 1.00 93.56 187 PHE A C 1
ATOM 1456 O O . PHE A 1 187 ? -16.236 -2.477 12.467 1.00 93.56 187 PHE A O 1
ATOM 1463 N N . SER A 1 188 ? -18.172 -2.753 13.596 1.00 89.81 188 SER A N 1
ATOM 1464 C CA . SER A 1 188 ? -17.967 -4.150 13.962 1.00 89.81 188 SER A CA 1
ATOM 1465 C C . SER A 1 188 ? -18.768 -5.059 13.026 1.00 89.81 188 SER A C 1
ATOM 1467 O O . SER A 1 188 ? -19.814 -4.649 12.516 1.00 89.81 188 SER A O 1
ATOM 1469 N N . PRO A 1 189 ? -18.326 -6.306 12.809 1.00 80.69 189 PRO A N 1
ATOM 1470 C CA . PRO A 1 189 ? -18.883 -7.218 11.807 1.00 80.69 189 PRO A CA 1
ATOM 1471 C C . PRO A 1 189 ? -20.239 -7.835 12.189 1.00 80.69 189 PRO A C 1
ATOM 1473 O O . PRO A 1 189 ? -20.619 -8.865 11.641 1.00 80.69 189 PRO A O 1
ATOM 1476 N N . SER A 1 190 ? -20.999 -7.210 13.093 1.00 64.81 190 SER A N 1
ATOM 1477 C CA . SER A 1 190 ? -22.173 -7.751 13.796 1.00 64.81 190 SER A CA 1
ATOM 1478 C C . SER A 1 190 ? -23.319 -8.257 12.900 1.00 64.81 190 SER A C 1
ATOM 1480 O O . SER A 1 190 ? -24.313 -8.761 13.410 1.00 64.81 190 SER A O 1
ATOM 1482 N N . SER A 1 191 ? -23.222 -8.086 11.582 1.00 57.00 191 SER A N 1
ATOM 1483 C CA . SER A 1 191 ? -24.237 -8.470 10.594 1.00 57.00 191 SER A CA 1
ATOM 1484 C C . SER A 1 191 ? -23.653 -8.797 9.208 1.00 57.00 191 SER A C 1
ATOM 1486 O O . SER A 1 191 ? -24.360 -8.700 8.206 1.00 57.00 191 SER A O 1
ATOM 1488 N N . CYS A 1 192 ? -22.375 -9.191 9.110 1.00 65.00 192 CYS A N 1
ATOM 1489 C CA . CYS A 1 192 ? -21.858 -9.680 7.830 1.00 65.00 192 CYS A CA 1
ATOM 1490 C C . CYS A 1 192 ? -22.565 -11.004 7.482 1.00 65.00 192 CYS A C 1
ATOM 1492 O O . CYS A 1 192 ? -22.467 -11.974 8.231 1.00 65.00 192 CYS A O 1
ATOM 1494 N N . GLY A 1 193 ? -23.371 -10.987 6.415 1.00 69.31 193 GLY A N 1
ATOM 1495 C CA . GLY A 1 193 ? -24.185 -12.117 5.967 1.00 69.31 193 GLY A CA 1
ATOM 1496 C C . GLY A 1 193 ? -23.354 -13.198 5.273 1.00 69.31 193 GLY A C 1
ATOM 1497 O O . GLY A 1 193 ? -22.280 -13.572 5.732 1.00 69.31 193 GLY A O 1
ATOM 1498 N N . ASN A 1 194 ? -23.853 -13.724 4.154 1.00 78.94 194 ASN A N 1
ATOM 1499 C CA . ASN A 1 194 ? -23.096 -14.684 3.348 1.00 78.94 194 ASN A CA 1
ATOM 1500 C C . ASN A 1 194 ? -21.891 -14.019 2.663 1.00 78.94 194 ASN A C 1
ATOM 1502 O O . ASN A 1 194 ? -21.903 -12.823 2.384 1.00 78.94 194 ASN A O 1
ATOM 1506 N N . GLU A 1 195 ? -20.865 -14.814 2.346 1.00 84.81 195 GLU A N 1
ATOM 1507 C CA . GLU A 1 195 ? -19.699 -14.333 1.603 1.00 84.81 195 GLU A CA 1
ATOM 1508 C C . GLU A 1 195 ? -20.110 -13.848 0.200 1.00 84.81 195 GLU A C 1
ATOM 1510 O O . GLU A 1 195 ? -20.450 -14.658 -0.666 1.00 84.81 195 GLU A O 1
ATOM 1515 N N . ILE A 1 196 ? -20.042 -12.537 -0.044 1.00 85.25 196 ILE A N 1
ATOM 1516 C CA . ILE A 1 196 ? -20.218 -11.953 -1.376 1.00 85.25 196 ILE A CA 1
ATOM 1517 C C . ILE A 1 196 ? -18.928 -12.173 -2.168 1.00 85.25 196 ILE A C 1
ATOM 1519 O O . ILE A 1 196 ? -17.864 -11.671 -1.800 1.00 85.25 196 ILE A O 1
ATOM 1523 N N . ARG A 1 197 ? -19.009 -12.935 -3.262 1.00 78.88 197 ARG A N 1
ATOM 1524 C CA . ARG A 1 197 ? -17.868 -13.206 -4.146 1.00 78.88 197 ARG A CA 1
ATOM 1525 C C . ARG A 1 197 ? -17.957 -12.364 -5.406 1.00 78.88 197 ARG A C 1
ATOM 1527 O O . ARG A 1 197 ? -18.958 -12.415 -6.116 1.00 78.88 197 ARG A O 1
ATOM 1534 N N . ILE A 1 198 ? -16.879 -11.647 -5.703 1.00 80.75 198 ILE A N 1
ATOM 1535 C CA . ILE A 1 198 ? -16.725 -10.880 -6.938 1.00 80.75 198 ILE A CA 1
ATOM 1536 C C . ILE A 1 198 ? -15.686 -11.573 -7.819 1.00 80.75 198 ILE A C 1
ATOM 1538 O O . ILE A 1 198 ? -14.703 -12.136 -7.329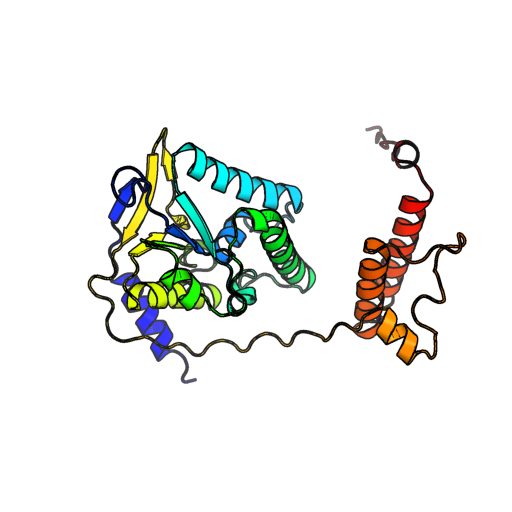 1.00 80.75 198 ILE A O 1
ATOM 1542 N N . GLU A 1 199 ? -15.923 -11.587 -9.132 1.00 72.25 199 GLU A N 1
ATOM 1543 C CA . GLU A 1 199 ? -14.919 -12.053 -10.086 1.00 72.25 199 GLU A CA 1
ATOM 1544 C C . GLU A 1 199 ? -13.694 -11.144 -10.008 1.00 72.25 199 GLU A C 1
ATOM 1546 O O . GLU A 1 199 ? -13.739 -9.971 -10.375 1.00 72.25 199 GLU A O 1
ATOM 1551 N N . LYS A 1 200 ? -12.577 -11.698 -9.534 1.00 66.69 200 LYS A N 1
ATOM 1552 C CA . LYS A 1 200 ? -11.332 -10.943 -9.445 1.00 66.69 200 LYS A CA 1
ATOM 1553 C C . LYS A 1 200 ? -10.824 -10.606 -10.848 1.00 66.69 200 LYS A C 1
ATOM 1555 O O . LYS A 1 200 ? -10.785 -11.497 -11.708 1.00 66.69 200 LYS A O 1
ATOM 1560 N N . PRO A 1 201 ? -10.362 -9.367 -11.089 1.00 62.62 201 PRO A N 1
ATOM 1561 C CA . PRO A 1 201 ? -9.656 -9.063 -12.318 1.00 62.62 201 PRO A CA 1
ATOM 1562 C C . PRO A 1 201 ? -8.435 -9.968 -12.428 1.00 62.62 201 PRO A C 1
ATOM 1564 O O . PRO A 1 201 ? -7.739 -10.242 -11.447 1.00 62.62 201 PRO A O 1
ATOM 1567 N N . ARG A 1 202 ? -8.161 -10.444 -13.644 1.00 57.22 202 ARG A N 1
ATOM 1568 C CA . ARG A 1 202 ? -6.941 -11.210 -13.888 1.00 57.22 202 ARG A CA 1
ATOM 1569 C C . ARG A 1 202 ? -5.736 -10.327 -13.555 1.00 57.22 202 ARG A C 1
ATOM 1571 O O . ARG A 1 202 ? -5.723 -9.167 -13.977 1.00 57.22 202 ARG A O 1
ATOM 1578 N N . PRO A 1 203 ? -4.718 -10.858 -12.854 1.00 59.00 203 PRO A N 1
ATOM 1579 C CA . PRO A 1 203 ? -3.471 -10.137 -12.666 1.00 59.00 203 PRO A CA 1
ATOM 1580 C C . PRO A 1 203 ? -2.960 -9.667 -14.024 1.00 59.00 203 PRO A C 1
ATOM 1582 O O . PRO A 1 203 ? -2.981 -10.433 -14.994 1.00 59.00 203 PRO A O 1
ATOM 1585 N N . SER A 1 204 ? -2.506 -8.417 -14.106 1.00 55.44 204 SER A N 1
ATOM 1586 C CA . SER A 1 204 ? -1.839 -7.953 -15.318 1.00 55.44 204 SER A CA 1
ATOM 1587 C C . SER A 1 204 ? -0.651 -8.879 -15.603 1.00 55.44 204 SER A C 1
ATOM 1589 O O . SER A 1 204 ? 0.104 -9.189 -14.672 1.00 55.44 204 SER A O 1
ATOM 1591 N N . PRO A 1 205 ? -0.472 -9.349 -16.850 1.00 56.50 205 PRO A N 1
ATOM 1592 C CA . PRO A 1 205 ? 0.673 -10.175 -17.191 1.00 56.50 205 PRO A CA 1
ATOM 1593 C C . PRO A 1 205 ? 1.941 -9.385 -16.873 1.00 56.50 205 PRO A C 1
ATOM 1595 O O . PRO A 1 205 ? 2.155 -8.290 -17.394 1.00 56.50 205 PRO A O 1
ATOM 1598 N N . ARG A 1 206 ? 2.768 -9.916 -15.970 1.00 62.22 206 ARG A N 1
ATOM 1599 C CA . ARG A 1 206 ? 4.083 -9.340 -15.708 1.00 62.22 206 ARG A CA 1
ATOM 1600 C C . ARG A 1 206 ? 4.984 -9.702 -16.877 1.00 62.22 206 ARG A C 1
ATOM 1602 O O . ARG A 1 206 ? 5.147 -10.883 -17.179 1.00 62.22 206 ARG A O 1
ATOM 1609 N N . THR A 1 207 ? 5.572 -8.698 -17.515 1.00 66.62 207 THR A N 1
ATOM 1610 C CA . THR A 1 207 ? 6.646 -8.927 -18.480 1.00 66.62 207 THR A CA 1
ATOM 1611 C C . THR A 1 207 ? 7.792 -9.617 -17.755 1.00 66.62 207 THR A C 1
ATOM 1613 O O . THR A 1 207 ? 8.241 -9.142 -16.710 1.00 66.62 207 THR A O 1
ATOM 1616 N N . GLN A 1 208 ? 8.239 -10.751 -18.287 1.00 74.25 208 GLN A N 1
ATOM 1617 C CA . GLN A 1 208 ? 9.426 -11.419 -17.780 1.00 74.25 208 GLN A CA 1
ATOM 1618 C C . GLN A 1 208 ? 10.618 -10.473 -17.947 1.00 74.25 208 GLN A C 1
ATOM 1620 O O . GLN A 1 208 ? 10.855 -9.960 -19.039 1.00 74.25 208 GLN A O 1
ATOM 1625 N N . ILE A 1 209 ? 11.317 -10.201 -16.847 1.00 79.44 209 ILE A N 1
ATOM 1626 C CA . ILE A 1 209 ? 12.539 -9.400 -16.855 1.00 79.44 209 ILE A CA 1
ATOM 1627 C C . ILE A 1 209 ? 13.694 -10.381 -16.962 1.00 79.44 209 ILE A C 1
ATOM 1629 O O . ILE A 1 209 ? 13.863 -11.206 -16.068 1.00 79.44 209 ILE A O 1
ATOM 1633 N N . LEU A 1 210 ? 14.469 -10.273 -18.036 1.00 81.75 210 LEU A N 1
ATOM 1634 C CA . LEU A 1 210 ? 15.707 -11.025 -18.201 1.00 81.75 210 LEU A CA 1
ATOM 1635 C C . LEU A 1 210 ? 16.834 -10.271 -17.506 1.00 81.75 210 LEU A C 1
ATOM 1637 O O . LEU A 1 210 ? 17.041 -9.084 -17.779 1.00 81.75 210 LEU A O 1
ATOM 1641 N N . ALA A 1 211 ? 17.544 -10.921 -16.589 1.00 82.19 211 ALA A N 1
ATOM 1642 C CA . ALA A 1 211 ? 18.693 -10.300 -15.934 1.00 82.19 211 ALA A CA 1
ATOM 1643 C C . ALA A 1 211 ? 19.800 -10.002 -16.962 1.00 82.19 211 ALA A C 1
ATOM 1645 O O . ALA A 1 211 ? 19.919 -10.704 -17.963 1.00 82.19 211 ALA A O 1
ATOM 1646 N N . VAL A 1 212 ? 20.657 -8.999 -16.718 1.00 81.19 212 VAL A N 1
ATOM 1647 C CA . VAL A 1 212 ? 21.808 -8.728 -17.613 1.00 81.19 212 VAL A CA 1
ATOM 1648 C C . VAL A 1 212 ? 22.662 -9.977 -17.827 1.00 81.19 212 VAL A C 1
ATOM 1650 O O . VAL A 1 212 ? 23.046 -10.233 -18.956 1.00 81.19 212 VAL A O 1
ATOM 1653 N N . SER A 1 213 ? 22.869 -10.797 -16.797 1.00 81.00 213 SER A N 1
ATOM 1654 C CA . SER A 1 213 ? 23.599 -12.064 -16.917 1.00 81.00 213 SER A CA 1
ATOM 1655 C C . SER A 1 213 ? 22.918 -13.083 -17.834 1.00 81.00 213 SER A C 1
ATOM 1657 O O . SER A 1 213 ? 23.593 -13.843 -18.511 1.00 81.00 213 SER A O 1
ATOM 1659 N N . GLU A 1 214 ? 21.585 -13.114 -17.867 1.00 84.50 214 GLU A N 1
ATOM 1660 C CA . GLU A 1 214 ? 20.829 -13.988 -18.776 1.00 84.50 214 GLU A CA 1
ATOM 1661 C C . GLU A 1 214 ? 20.913 -13.461 -20.211 1.00 84.50 214 GLU A C 1
ATOM 1663 O O . GLU A 1 214 ? 21.164 -14.220 -21.139 1.00 84.50 214 GLU A O 1
ATOM 1668 N N . LEU A 1 215 ? 20.805 -12.141 -20.382 1.00 82.50 215 LEU A N 1
ATOM 1669 C CA . LEU A 1 215 ? 20.986 -11.484 -21.676 1.00 82.50 215 LEU A CA 1
ATOM 1670 C C . LEU A 1 215 ? 22.413 -11.645 -22.219 1.00 82.50 215 LEU A C 1
ATOM 1672 O O . LEU A 1 215 ? 22.602 -11.744 -23.427 1.00 82.50 215 LEU A O 1
ATOM 1676 N N . GLU A 1 216 ? 23.417 -11.658 -21.344 1.00 81.50 216 GLU A N 1
ATOM 1677 C CA . GLU A 1 216 ? 24.811 -11.945 -21.690 1.00 81.50 216 GLU A CA 1
ATOM 1678 C C . GLU A 1 216 ? 24.954 -13.364 -22.237 1.00 81.50 216 GLU A C 1
ATOM 1680 O O . GLU A 1 216 ? 25.505 -13.534 -23.325 1.00 81.50 216 GLU A O 1
ATOM 1685 N N . LEU A 1 217 ? 24.386 -14.356 -21.543 1.00 85.19 217 LEU A N 1
ATOM 1686 C CA . LEU A 1 217 ? 24.376 -15.748 -22.000 1.00 85.19 217 LEU A CA 1
ATOM 1687 C C . LEU A 1 217 ? 23.685 -15.898 -23.359 1.00 85.19 217 LEU A C 1
ATOM 1689 O O . LEU A 1 217 ? 24.227 -16.557 -24.245 1.00 85.19 217 LEU A O 1
ATOM 1693 N N . ASP A 1 218 ? 22.540 -15.240 -23.554 1.00 83.38 218 ASP A N 1
ATOM 1694 C CA . ASP A 1 218 ? 21.808 -15.253 -24.828 1.00 83.38 218 ASP A CA 1
ATOM 1695 C C . ASP A 1 218 ? 22.624 -14.649 -25.986 1.00 83.38 218 ASP A C 1
ATOM 1697 O O . ASP A 1 218 ? 22.448 -15.023 -27.147 1.00 83.38 218 ASP A O 1
ATOM 1701 N N . LEU A 1 219 ? 23.542 -13.727 -25.681 1.00 79.94 219 LEU A N 1
ATOM 1702 C CA . LEU A 1 219 ? 24.463 -13.115 -26.641 1.00 79.94 219 LEU A CA 1
ATOM 1703 C C . LEU A 1 219 ? 25.791 -13.882 -26.786 1.00 79.94 219 LEU A C 1
ATOM 1705 O O . LEU A 1 219 ? 26.657 -13.448 -27.548 1.00 79.94 219 LEU A O 1
ATOM 1709 N N . GLY A 1 220 ? 25.962 -15.007 -26.083 1.00 82.25 220 GLY A N 1
ATOM 1710 C CA . GLY A 1 220 ? 27.198 -15.794 -26.078 1.00 82.25 220 GLY A CA 1
ATOM 1711 C C . GLY A 1 220 ? 28.355 -15.124 -25.332 1.00 82.25 220 GLY A C 1
ATOM 1712 O O . GLY A 1 220 ? 29.518 -15.399 -25.629 1.00 82.25 220 GLY A O 1
ATOM 1713 N N . LEU A 1 221 ? 28.051 -14.215 -24.403 1.00 80.38 221 LEU A N 1
ATOM 1714 C CA . LEU A 1 221 ? 29.020 -13.568 -23.527 1.00 80.38 221 LEU A CA 1
ATOM 1715 C C . LEU A 1 221 ? 29.112 -14.326 -22.200 1.00 80.38 221 LEU A C 1
ATOM 1717 O O . LEU A 1 221 ? 28.108 -14.789 -21.659 1.00 80.38 221 LEU A O 1
ATOM 1721 N N . GLU A 1 222 ? 30.320 -14.406 -21.649 1.00 79.81 222 GLU A N 1
ATOM 1722 C CA . GLU A 1 222 ? 30.525 -14.925 -20.298 1.00 79.81 222 GLU A CA 1
ATOM 1723 C C . GLU A 1 222 ? 29.947 -13.927 -19.271 1.00 79.81 222 GLU A C 1
ATOM 1725 O O . GLU A 1 222 ? 30.296 -12.741 -19.308 1.00 79.81 222 GLU A O 1
ATOM 1730 N N . PRO A 1 223 ? 29.066 -14.351 -18.345 1.00 78.00 223 PRO A N 1
ATOM 1731 C CA . PRO A 1 223 ? 28.439 -13.430 -17.408 1.00 78.00 223 PRO A CA 1
ATOM 1732 C C . PRO A 1 223 ? 29.445 -12.646 -16.571 1.00 78.00 223 PRO A C 1
ATOM 1734 O O . PRO A 1 223 ? 30.343 -13.214 -15.947 1.00 78.00 223 PRO A O 1
ATOM 1737 N N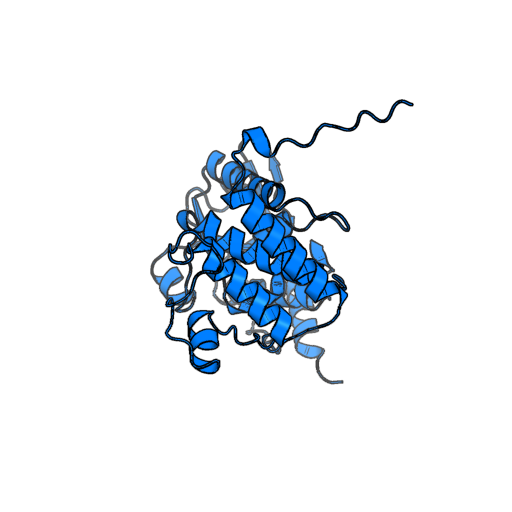 . GLY A 1 224 ? 29.292 -11.322 -16.540 1.00 72.12 224 GLY A N 1
ATOM 1738 C CA . GLY A 1 224 ? 30.210 -10.437 -15.818 1.00 72.12 224 GLY A CA 1
ATOM 1739 C C . GLY A 1 224 ? 31.625 -10.344 -16.407 1.00 72.12 224 GLY A C 1
ATOM 1740 O O . GLY A 1 224 ? 32.505 -9.766 -15.766 1.00 72.12 224 GLY A O 1
ATOM 1741 N N . SER A 1 225 ? 31.861 -10.866 -17.618 1.00 72.06 225 SER A N 1
ATOM 1742 C CA . SER A 1 225 ? 33.160 -10.774 -18.299 1.00 72.06 225 SER A CA 1
ATOM 1743 C C . SER A 1 225 ? 33.445 -9.399 -18.895 1.00 72.06 225 SER A C 1
ATOM 1745 O O . SER A 1 225 ? 34.561 -9.139 -19.347 1.00 72.06 225 SER A O 1
ATOM 1747 N N . TRP A 1 226 ? 32.442 -8.525 -18.950 1.00 74.12 226 TRP A N 1
ATOM 1748 C CA . TRP A 1 226 ? 32.571 -7.187 -19.500 1.00 74.12 226 TRP A CA 1
ATOM 1749 C C . TRP A 1 226 ? 31.976 -6.150 -18.550 1.00 74.12 226 TRP A C 1
ATOM 1751 O O . TRP A 1 226 ? 31.083 -6.415 -17.746 1.00 74.12 226 TRP A O 1
ATOM 1761 N N . SER A 1 227 ? 32.510 -4.939 -18.647 1.00 74.75 227 SER A N 1
ATOM 1762 C CA . SER A 1 227 ? 31.995 -3.765 -17.961 1.00 74.75 227 SER A CA 1
ATOM 1763 C C . SER A 1 227 ? 31.888 -2.641 -18.988 1.00 74.75 227 SER A C 1
ATOM 1765 O O . SER A 1 227 ? 32.823 -2.448 -19.767 1.00 74.75 227 SER A O 1
ATOM 1767 N N . PRO A 1 228 ? 30.788 -1.869 -19.008 1.00 72.12 228 PRO A N 1
ATOM 1768 C CA . PRO A 1 228 ? 30.691 -0.658 -19.822 1.00 72.12 228 PRO A CA 1
ATOM 1769 C C . PRO A 1 228 ? 31.666 0.426 -19.346 1.00 72.12 228 PRO A C 1
ATOM 1771 O O . PRO A 1 228 ? 31.838 1.449 -20.009 1.00 72.12 228 PRO A O 1
ATOM 1774 N N . TRP A 1 229 ? 32.291 0.226 -18.186 1.00 79.75 229 TRP A N 1
ATOM 1775 C CA . TRP A 1 229 ? 33.246 1.138 -17.593 1.00 79.75 229 TRP A CA 1
ATOM 1776 C C . TRP A 1 229 ? 34.671 0.721 -17.967 1.00 79.75 229 TRP A C 1
ATOM 1778 O O . TRP A 1 229 ? 35.067 -0.430 -17.793 1.00 79.75 229 TRP A O 1
ATOM 1788 N N . ALA A 1 230 ? 35.479 1.680 -18.425 1.00 74.50 230 ALA A N 1
ATOM 1789 C CA . ALA A 1 230 ? 36.877 1.452 -18.810 1.00 74.50 230 ALA A CA 1
ATOM 1790 C C . ALA A 1 230 ? 37.819 1.159 -17.620 1.00 74.50 230 ALA A C 1
ATOM 1792 O O . ALA A 1 230 ? 39.031 1.087 -17.794 1.00 74.50 230 ALA A O 1
ATOM 1793 N N . ASP A 1 231 ? 37.284 1.020 -16.403 1.00 77.50 231 ASP A N 1
ATOM 1794 C CA . ASP A 1 231 ? 38.052 0.790 -15.178 1.00 77.50 231 ASP A CA 1
ATOM 1795 C C . ASP A 1 231 ? 38.223 -0.695 -14.823 1.00 77.50 231 ASP A C 1
ATOM 1797 O O . ASP A 1 231 ? 38.829 -1.009 -13.798 1.00 77.50 231 ASP A O 1
ATOM 1801 N N . GLY A 1 232 ? 37.693 -1.604 -15.652 1.00 73.88 232 GLY A N 1
ATOM 1802 C CA . GLY A 1 232 ? 37.821 -3.053 -15.477 1.00 73.88 232 GLY A CA 1
ATOM 1803 C C . GLY A 1 232 ? 37.108 -3.601 -14.238 1.00 73.88 232 GLY A C 1
ATOM 1804 O O . GLY A 1 232 ? 37.277 -4.771 -13.903 1.00 73.88 232 GLY A O 1
ATOM 1805 N N . LYS A 1 233 ? 36.322 -2.775 -13.534 1.00 78.44 233 LYS A N 1
ATOM 1806 C CA . LYS A 1 233 ? 35.564 -3.204 -12.358 1.00 78.44 233 LYS A CA 1
ATOM 1807 C C . LYS A 1 233 ? 34.226 -3.804 -12.785 1.00 78.44 233 LYS A C 1
ATOM 1809 O O . LYS A 1 233 ? 33.611 -3.284 -13.724 1.00 78.44 233 LYS A O 1
ATOM 1814 N N . PRO A 1 234 ? 33.727 -4.829 -12.070 1.00 75.94 234 PRO A N 1
ATOM 1815 C CA . PRO A 1 234 ? 32.396 -5.360 -12.320 1.00 75.94 234 PRO A CA 1
ATOM 1816 C C . PRO A 1 234 ? 31.332 -4.278 -12.101 1.00 75.94 234 PRO A C 1
ATOM 1818 O O . PRO A 1 234 ? 31.551 -3.279 -11.402 1.00 75.94 234 PRO A O 1
ATOM 1821 N N . LEU A 1 235 ? 30.162 -4.485 -12.702 1.00 79.62 235 LEU A N 1
ATOM 1822 C CA . LEU A 1 235 ? 29.006 -3.623 -12.495 1.00 79.62 235 LEU A CA 1
ATOM 1823 C C . LEU A 1 235 ? 28.650 -3.554 -11.007 1.00 79.62 235 LEU A C 1
ATOM 1825 O O . LEU A 1 235 ? 28.550 -4.575 -10.327 1.00 79.62 235 LEU A O 1
ATOM 1829 N N . SER A 1 236 ? 28.416 -2.342 -10.497 1.00 82.19 236 SER A N 1
ATOM 1830 C CA . SER A 1 236 ? 27.784 -2.213 -9.183 1.00 82.19 236 SER A CA 1
ATOM 1831 C C . SER A 1 236 ? 26.351 -2.754 -9.242 1.00 82.19 236 SER A C 1
ATOM 1833 O O . SER A 1 236 ? 25.745 -2.781 -10.312 1.00 82.19 236 SER A O 1
ATOM 1835 N N . VAL A 1 237 ? 25.759 -3.117 -8.098 1.00 78.44 237 VAL A N 1
ATOM 1836 C CA . VAL A 1 237 ? 24.346 -3.556 -8.035 1.00 78.44 237 VAL A CA 1
ATOM 1837 C C . VAL A 1 237 ? 23.416 -2.527 -8.687 1.00 78.44 237 VAL A C 1
ATOM 1839 O O . VAL A 1 237 ? 22.511 -2.880 -9.439 1.00 78.44 237 VAL A O 1
ATOM 1842 N N . LYS A 1 238 ? 23.679 -1.236 -8.455 1.00 80.81 238 LYS A N 1
ATOM 1843 C CA . LYS A 1 238 ? 22.934 -0.138 -9.075 1.00 80.81 238 LYS A CA 1
ATOM 1844 C C . LYS A 1 238 ? 23.073 -0.148 -10.598 1.00 80.81 238 LYS A C 1
ATOM 1846 O O . LYS A 1 238 ? 22.069 0.020 -11.290 1.00 80.81 238 LYS A O 1
ATOM 1851 N N . ASP A 1 239 ? 24.288 -0.323 -11.110 1.00 83.50 239 ASP A N 1
ATOM 1852 C CA . ASP A 1 239 ? 24.536 -0.355 -12.551 1.00 83.50 239 ASP A CA 1
ATOM 1853 C C . ASP A 1 239 ? 23.874 -1.584 -13.181 1.00 83.50 239 ASP A C 1
ATOM 1855 O O . ASP A 1 239 ? 23.174 -1.450 -14.177 1.00 83.50 239 ASP A O 1
ATOM 1859 N N . ALA A 1 240 ? 24.004 -2.761 -12.563 1.00 83.50 240 ALA A N 1
ATOM 1860 C CA . ALA A 1 240 ? 23.381 -3.997 -13.030 1.00 83.50 240 ALA A CA 1
ATOM 1861 C C . ALA A 1 240 ? 21.851 -3.869 -13.129 1.00 83.50 240 ALA A C 1
ATOM 1863 O O . ALA A 1 240 ? 21.271 -4.219 -14.157 1.00 83.50 240 ALA A O 1
ATOM 1864 N N . ILE A 1 241 ? 21.193 -3.297 -12.112 1.00 82.75 241 ILE A N 1
ATOM 1865 C CA . ILE A 1 241 ? 19.745 -3.016 -12.140 1.00 82.75 241 ILE A CA 1
ATOM 1866 C C . ILE A 1 241 ? 19.407 -2.020 -13.256 1.00 82.75 241 ILE A C 1
ATOM 1868 O O . ILE A 1 241 ? 18.458 -2.225 -14.011 1.00 82.75 241 ILE A O 1
ATOM 1872 N N . SER A 1 242 ? 20.198 -0.954 -13.378 1.00 86.38 242 SER A N 1
ATOM 1873 C CA . SER A 1 242 ? 20.004 0.097 -14.379 1.00 86.38 242 SER A CA 1
ATOM 1874 C C . SER A 1 242 ? 20.098 -0.450 -15.805 1.00 86.38 242 SER A C 1
ATOM 1876 O O . SER A 1 242 ? 19.215 -0.200 -16.626 1.00 86.38 242 SER A O 1
ATOM 1878 N N . PHE A 1 243 ? 21.132 -1.241 -16.094 1.00 86.06 243 PHE A N 1
ATOM 1879 C CA . PHE A 1 243 ? 21.322 -1.883 -17.391 1.00 86.06 243 PHE A CA 1
ATOM 1880 C C . PHE A 1 243 ? 20.266 -2.954 -17.658 1.00 86.06 243 PHE A C 1
ATOM 1882 O O . PHE A 1 243 ? 19.718 -2.979 -18.755 1.00 86.06 243 PHE A O 1
ATOM 1889 N N . THR A 1 244 ? 19.887 -3.753 -16.653 1.00 86.62 244 THR A N 1
ATOM 1890 C CA . THR A 1 244 ? 18.773 -4.713 -16.768 1.00 86.62 244 THR A CA 1
ATOM 1891 C C . THR A 1 244 ? 17.497 -4.000 -17.203 1.00 86.62 244 THR A C 1
ATOM 1893 O O . THR A 1 244 ? 16.857 -4.409 -18.173 1.00 86.62 244 THR A O 1
ATOM 1896 N N . ALA A 1 245 ? 17.148 -2.894 -16.542 1.00 84.62 245 ALA A N 1
ATOM 1897 C CA . ALA A 1 245 ? 15.966 -2.114 -16.883 1.00 84.62 245 ALA A CA 1
ATOM 1898 C C . ALA A 1 245 ? 16.043 -1.544 -18.308 1.00 84.62 245 ALA A C 1
ATOM 1900 O O . ALA A 1 245 ? 15.083 -1.671 -19.067 1.00 84.62 245 ALA A O 1
ATOM 1901 N N . LEU A 1 246 ? 17.184 -0.960 -18.694 1.00 87.94 246 LEU A N 1
ATOM 1902 C CA . LEU A 1 246 ? 17.387 -0.420 -20.040 1.00 87.94 246 LEU A CA 1
ATOM 1903 C C . LEU A 1 246 ? 17.276 -1.494 -21.125 1.00 87.94 246 LEU A C 1
ATOM 1905 O O . LEU A 1 246 ? 16.575 -1.272 -22.112 1.00 87.94 246 LEU A O 1
ATOM 1909 N N . CYS A 1 247 ? 17.940 -2.639 -20.953 1.00 86.62 247 CYS A N 1
ATOM 1910 C CA . CYS A 1 247 ? 17.927 -3.715 -21.938 1.00 86.62 247 CYS A CA 1
ATOM 1911 C C . CYS A 1 247 ? 16.514 -4.267 -22.130 1.00 86.62 247 CYS A C 1
ATOM 1913 O O . CYS A 1 247 ? 16.031 -4.305 -23.258 1.00 86.62 247 CYS A O 1
ATOM 1915 N N . ASN A 1 248 ? 15.804 -4.591 -21.046 1.00 85.75 248 ASN A N 1
ATOM 1916 C CA . ASN A 1 248 ? 14.425 -5.085 -21.134 1.00 85.75 248 ASN A CA 1
ATOM 1917 C C . ASN A 1 248 ? 13.482 -4.055 -21.768 1.00 85.75 248 ASN A C 1
ATOM 1919 O O . ASN A 1 248 ? 12.631 -4.393 -22.588 1.00 85.75 248 ASN A O 1
ATOM 1923 N N . MET A 1 249 ? 13.659 -2.778 -21.442 1.00 83.88 249 MET A N 1
ATOM 1924 C CA . MET A 1 249 ? 12.861 -1.702 -22.017 1.00 83.88 249 MET A CA 1
ATOM 1925 C C . MET A 1 249 ? 13.119 -1.553 -23.530 1.00 83.88 249 MET A C 1
ATOM 1927 O O . MET A 1 249 ? 12.172 -1.401 -24.305 1.00 83.88 249 MET A O 1
ATOM 1931 N N . LEU A 1 250 ? 14.375 -1.693 -23.971 1.00 86.38 250 LEU A N 1
ATOM 1932 C CA . LEU A 1 250 ? 14.748 -1.677 -25.389 1.00 86.38 250 LEU A CA 1
ATOM 1933 C C . LEU A 1 250 ? 14.285 -2.925 -26.157 1.00 86.38 250 LEU A C 1
ATOM 1935 O O . LEU A 1 250 ? 13.953 -2.791 -27.336 1.00 86.38 250 LEU A O 1
ATOM 1939 N N . LEU A 1 251 ? 14.229 -4.094 -25.506 1.00 85.44 251 LEU A N 1
ATOM 1940 C CA . LEU A 1 251 ? 13.675 -5.329 -26.079 1.00 85.44 251 LEU A CA 1
ATOM 1941 C C . LEU A 1 251 ? 12.173 -5.197 -26.355 1.00 85.44 251 LEU A C 1
ATOM 1943 O O . LEU A 1 251 ? 11.696 -5.634 -27.398 1.00 85.44 251 LEU A O 1
ATOM 1947 N N . VAL A 1 252 ? 11.433 -4.552 -25.448 1.00 81.50 252 VAL A N 1
ATOM 1948 C CA . VAL A 1 252 ? 9.986 -4.344 -25.597 1.00 81.50 252 VAL A CA 1
ATOM 1949 C C . VAL A 1 252 ? 9.670 -3.213 -26.579 1.00 81.50 252 VAL A C 1
ATOM 1951 O O . VAL A 1 252 ? 8.714 -3.304 -27.349 1.00 81.50 252 VAL A O 1
ATOM 1954 N N . ASN A 1 253 ? 10.435 -2.118 -26.564 1.00 80.44 253 ASN A N 1
ATOM 1955 C CA . ASN A 1 253 ? 10.126 -0.941 -27.370 1.00 80.44 253 ASN A CA 1
ATOM 1956 C C . ASN A 1 253 ? 11.387 -0.204 -27.834 1.00 80.44 253 ASN A C 1
ATOM 1958 O O . ASN A 1 253 ? 11.949 0.633 -27.134 1.00 80.44 253 ASN A O 1
ATOM 1962 N N . SER A 1 254 ? 11.788 -0.434 -29.086 1.00 82.56 254 SER A N 1
ATOM 1963 C CA . SER A 1 254 ? 13.018 0.142 -29.637 1.00 82.56 254 SER A CA 1
ATOM 1964 C C . SER A 1 254 ? 12.815 1.451 -30.420 1.00 82.56 254 SER A C 1
ATOM 1966 O O . SER A 1 254 ? 13.593 1.745 -31.330 1.00 82.56 254 SER A O 1
ATOM 1968 N N . LYS A 1 255 ? 11.763 2.236 -30.144 1.00 90.19 255 LYS A N 1
ATOM 1969 C CA . LYS A 1 255 ? 11.513 3.516 -30.843 1.00 90.19 255 LYS A CA 1
ATOM 1970 C C . LYS A 1 255 ? 12.688 4.495 -30.671 1.00 90.19 255 LYS A C 1
ATOM 1972 O O . LYS A 1 255 ? 13.361 4.507 -29.642 1.00 90.19 255 LYS A O 1
ATOM 1977 N N . ARG A 1 256 ? 12.909 5.381 -31.655 1.00 87.06 256 ARG A N 1
ATOM 1978 C CA . ARG A 1 256 ? 14.037 6.343 -31.660 1.00 87.06 256 ARG A CA 1
ATOM 1979 C C . ARG A 1 256 ? 14.114 7.190 -30.382 1.00 87.06 256 ARG A C 1
ATOM 1981 O O . ARG A 1 256 ? 15.200 7.337 -29.833 1.00 87.06 256 ARG A O 1
ATOM 1988 N N . GLY A 1 257 ? 12.984 7.718 -29.903 1.00 84.88 257 GLY A N 1
ATOM 1989 C CA . GLY A 1 257 ? 12.948 8.539 -28.684 1.00 84.88 257 GLY A CA 1
ATOM 1990 C C . GLY A 1 257 ? 13.400 7.771 -27.441 1.00 84.88 257 GLY A C 1
ATOM 1991 O O . GLY A 1 257 ? 14.183 8.275 -26.647 1.00 84.88 257 GLY A O 1
ATOM 1992 N N . ILE A 1 258 ? 12.998 6.507 -27.337 1.00 84.25 258 ILE A N 1
ATOM 1993 C CA . ILE A 1 258 ? 13.398 5.622 -26.247 1.00 84.25 258 ILE A CA 1
ATOM 1994 C C . ILE A 1 258 ? 14.899 5.322 -26.284 1.00 84.25 258 ILE A C 1
ATOM 1996 O O . ILE A 1 258 ? 15.563 5.401 -25.253 1.00 84.25 258 ILE A O 1
ATOM 2000 N N . ARG A 1 259 ? 15.456 5.038 -27.470 1.00 87.00 259 ARG A N 1
ATOM 2001 C CA . ARG A 1 259 ? 16.907 4.847 -27.635 1.00 87.00 259 ARG A CA 1
ATOM 2002 C C . ARG A 1 259 ? 17.688 6.097 -27.225 1.00 87.00 259 ARG A C 1
ATOM 2004 O O . ARG A 1 259 ? 18.717 5.978 -26.570 1.00 87.00 259 ARG A O 1
ATOM 2011 N N . ALA A 1 260 ? 17.182 7.286 -27.560 1.00 86.75 260 ALA A N 1
ATOM 2012 C CA . ALA A 1 260 ? 17.783 8.550 -27.141 1.00 86.75 260 ALA A CA 1
ATOM 2013 C C . ALA A 1 260 ? 17.730 8.739 -25.613 1.00 86.75 260 ALA A C 1
ATOM 2015 O O . ALA A 1 260 ? 18.737 9.115 -25.020 1.00 86.75 260 ALA A O 1
ATOM 2016 N N . CYS A 1 261 ? 16.606 8.419 -24.962 1.00 85.31 261 CYS A N 1
ATOM 2017 C CA . CYS A 1 261 ? 16.498 8.449 -23.499 1.00 85.31 261 CYS A CA 1
ATOM 2018 C C . CYS A 1 261 ? 17.429 7.432 -22.824 1.00 85.31 261 CYS A C 1
ATOM 2020 O O . CYS A 1 261 ? 18.082 7.774 -21.842 1.00 85.31 261 CYS A O 1
ATOM 2022 N N . ALA A 1 262 ? 17.531 6.212 -23.360 1.00 88.88 262 ALA A N 1
ATOM 2023 C CA . ALA A 1 262 ? 18.455 5.195 -22.867 1.00 88.88 262 ALA A CA 1
ATOM 2024 C C . ALA A 1 262 ? 19.912 5.670 -22.969 1.00 88.88 262 ALA A C 1
ATOM 2026 O O . ALA A 1 262 ? 20.645 5.615 -21.985 1.00 88.88 262 ALA A O 1
ATOM 2027 N N . ALA A 1 263 ? 20.308 6.220 -24.121 1.00 88.12 263 ALA A N 1
ATOM 2028 C CA . ALA A 1 263 ? 21.636 6.796 -24.314 1.00 88.12 263 ALA A CA 1
ATOM 2029 C C . ALA A 1 263 ? 21.905 7.957 -23.342 1.00 88.12 263 ALA A C 1
ATOM 2031 O O . ALA A 1 263 ? 22.948 7.985 -22.691 1.00 88.12 263 ALA A O 1
ATOM 2032 N N . ALA A 1 264 ? 20.950 8.880 -23.183 1.00 88.38 264 ALA A N 1
ATOM 2033 C CA . ALA A 1 264 ? 21.057 9.984 -22.231 1.00 88.38 264 ALA A CA 1
ATOM 2034 C C . ALA A 1 264 ? 21.202 9.489 -20.781 1.00 88.38 264 ALA A C 1
ATOM 2036 O O . ALA A 1 264 ? 21.991 10.043 -20.019 1.00 88.38 264 ALA A O 1
ATOM 2037 N N . TYR A 1 265 ? 20.489 8.425 -20.404 1.00 88.75 265 TYR A N 1
ATOM 2038 C CA . TYR A 1 265 ? 20.590 7.829 -19.075 1.00 88.75 265 TYR A CA 1
ATOM 2039 C C . TYR A 1 265 ? 21.948 7.153 -18.842 1.00 88.75 265 TYR A C 1
ATOM 2041 O O . TYR A 1 265 ? 22.551 7.360 -17.792 1.00 88.75 265 TYR A O 1
ATOM 2049 N N . VAL A 1 266 ? 22.485 6.421 -19.824 1.00 88.00 266 VAL A N 1
ATOM 2050 C CA . VAL A 1 266 ? 23.843 5.846 -19.737 1.00 88.00 266 VAL A CA 1
ATOM 2051 C C . VAL A 1 266 ? 24.901 6.946 -19.621 1.00 88.00 266 VAL A C 1
ATOM 2053 O O . VAL A 1 266 ? 25.789 6.855 -18.772 1.00 88.00 266 VAL A O 1
ATOM 2056 N N . LEU A 1 267 ? 24.783 8.021 -20.408 1.00 87.44 267 LEU A N 1
ATOM 2057 C CA . LEU A 1 267 ? 25.656 9.194 -20.289 1.00 87.44 267 LEU A CA 1
ATOM 2058 C C . LEU A 1 267 ? 25.555 9.832 -18.899 1.00 87.44 267 LEU A C 1
ATOM 2060 O O . LEU A 1 267 ? 26.574 10.185 -18.309 1.00 87.44 267 LEU A O 1
ATOM 2064 N N . HIS A 1 268 ? 24.345 9.937 -18.346 1.00 86.44 268 HIS A N 1
ATOM 2065 C CA . HIS A 1 268 ? 24.136 10.447 -16.996 1.00 86.44 268 HIS A CA 1
ATOM 2066 C C . HIS A 1 268 ? 24.785 9.554 -15.931 1.00 86.44 268 HIS A C 1
ATOM 2068 O O . HIS A 1 268 ? 25.463 10.070 -15.045 1.00 86.44 268 HIS A O 1
ATOM 2074 N N . LEU A 1 269 ? 24.640 8.228 -16.020 1.00 85.56 269 LEU A N 1
ATOM 2075 C CA . LEU A 1 269 ? 25.311 7.291 -15.112 1.00 85.56 269 LEU A CA 1
ATOM 2076 C C . LEU A 1 269 ? 26.835 7.417 -15.194 1.00 85.56 269 LEU A C 1
ATOM 2078 O O . LEU A 1 269 ? 27.495 7.468 -14.158 1.00 85.56 269 LEU A O 1
ATOM 2082 N N . SER A 1 270 ? 27.377 7.546 -16.407 1.00 84.00 270 SER A N 1
ATOM 2083 C CA . SER A 1 270 ? 28.801 7.807 -16.627 1.00 84.00 270 SER A CA 1
ATOM 2084 C C . SER A 1 270 ? 29.238 9.114 -15.952 1.00 84.00 270 SER A C 1
ATOM 2086 O O . SER A 1 270 ? 30.170 9.122 -15.146 1.00 84.00 270 SER A O 1
ATOM 2088 N N . ALA A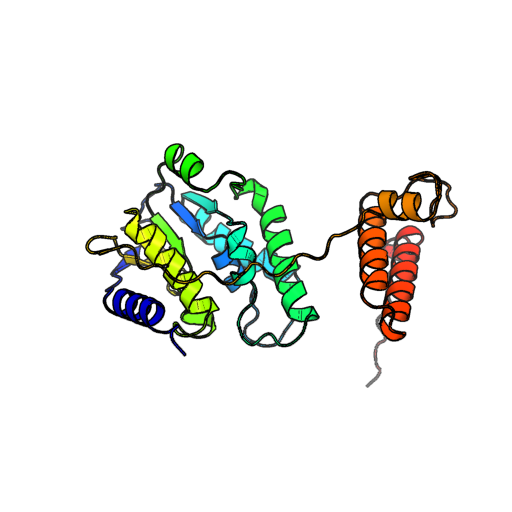 1 271 ? 28.500 10.210 -16.156 1.00 84.50 271 ALA A N 1
ATOM 2089 C CA . ALA A 1 271 ? 28.778 11.486 -15.499 1.00 84.50 271 ALA A CA 1
ATOM 2090 C C . ALA A 1 271 ? 28.708 11.382 -13.964 1.00 84.50 271 ALA A C 1
ATOM 2092 O O . ALA A 1 271 ? 29.579 11.894 -13.265 1.00 84.50 271 ALA A O 1
ATOM 2093 N N . LEU A 1 272 ? 27.722 10.668 -13.409 1.00 83.81 272 LEU A N 1
ATOM 2094 C CA . LEU A 1 272 ? 27.635 10.422 -11.966 1.00 83.81 272 LEU A CA 1
ATOM 2095 C C . LEU A 1 272 ? 28.793 9.567 -11.428 1.00 83.81 272 LEU A C 1
ATOM 2097 O O . LEU A 1 272 ? 29.109 9.676 -10.245 1.00 83.81 272 LEU A O 1
ATOM 2101 N N . ARG A 1 273 ? 29.413 8.713 -12.245 1.00 80.12 273 ARG A N 1
ATOM 2102 C CA . ARG A 1 273 ? 30.583 7.917 -11.846 1.00 80.12 273 ARG A CA 1
ATOM 2103 C C . ARG A 1 273 ? 31.866 8.749 -11.872 1.00 80.12 273 ARG A C 1
ATOM 2105 O O . ARG A 1 273 ? 32.691 8.612 -10.976 1.00 80.12 273 ARG A O 1
ATOM 2112 N N . HIS A 1 274 ? 32.019 9.613 -12.876 1.00 81.31 274 HIS A N 1
ATOM 2113 C CA . HIS A 1 274 ? 33.262 10.346 -13.128 1.00 81.31 274 HIS A CA 1
ATOM 2114 C C . HIS A 1 274 ? 33.324 11.742 -12.495 1.00 81.31 274 HIS A C 1
ATOM 2116 O O . HIS A 1 274 ? 34.418 12.243 -12.249 1.00 81.31 274 HIS A O 1
ATOM 2122 N N . CYS A 1 275 ? 32.186 12.371 -12.202 1.00 82.25 275 CYS A N 1
ATOM 2123 C CA . CYS A 1 275 ? 32.145 13.694 -11.581 1.00 82.25 275 CYS A CA 1
ATOM 2124 C C . CYS A 1 275 ? 31.930 13.578 -10.070 1.00 82.25 275 CYS A C 1
ATOM 2126 O O . CYS A 1 275 ? 31.000 12.900 -9.626 1.00 82.25 275 CYS A O 1
ATOM 2128 N N . SER A 1 276 ? 32.713 14.291 -9.262 1.00 81.00 276 SER A N 1
ATOM 2129 C CA . SER A 1 276 ? 32.432 14.476 -7.832 1.00 81.00 276 SER A CA 1
ATOM 2130 C C . SER A 1 276 ? 31.156 15.307 -7.619 1.00 81.00 276 SER A C 1
ATOM 2132 O O . SER A 1 276 ? 30.682 15.977 -8.534 1.00 81.00 276 SER A O 1
ATOM 2134 N N . LEU A 1 277 ? 30.582 15.301 -6.409 1.00 76.75 277 LEU A N 1
ATOM 2135 C CA . LEU A 1 277 ? 29.385 16.105 -6.110 1.00 76.75 277 LEU A CA 1
ATOM 2136 C C . LEU A 1 277 ? 29.579 17.602 -6.411 1.00 76.75 277 LEU A C 1
ATOM 2138 O O . LEU A 1 277 ? 28.668 18.231 -6.941 1.00 76.75 277 LEU A O 1
ATOM 2142 N N . SER A 1 278 ? 30.765 18.158 -6.145 1.00 78.31 278 SER A N 1
ATOM 2143 C CA . SER A 1 278 ? 31.075 19.565 -6.435 1.00 78.31 278 SER A CA 1
ATOM 2144 C C . SER A 1 278 ? 31.122 19.866 -7.936 1.00 78.31 278 SER A C 1
ATOM 2146 O O . SER A 1 278 ? 30.712 20.942 -8.365 1.00 78.31 278 SER A O 1
ATOM 2148 N N . GLN A 1 279 ? 31.542 18.895 -8.750 1.00 80.00 279 GLN A N 1
ATOM 2149 C CA . GLN A 1 279 ? 31.574 18.997 -10.212 1.00 80.00 279 GLN A CA 1
ATOM 2150 C C . GLN A 1 279 ? 30.193 18.834 -10.866 1.00 80.00 279 GLN A C 1
ATOM 2152 O O . GLN A 1 279 ? 30.056 19.062 -12.063 1.00 80.00 279 GLN A O 1
ATOM 2157 N N . ARG A 1 280 ? 29.164 18.442 -10.103 1.00 75.44 280 ARG A N 1
ATOM 2158 C CA . ARG A 1 280 ? 27.789 18.249 -10.598 1.00 75.44 280 ARG A CA 1
ATOM 2159 C C . ARG A 1 280 ? 26.900 19.483 -10.428 1.00 75.44 280 ARG A C 1
ATOM 2161 O O . ARG A 1 280 ? 25.720 19.413 -10.769 1.00 75.44 280 ARG A O 1
ATOM 2168 N N . SER A 1 281 ? 27.412 20.590 -9.880 1.00 70.81 281 SER A N 1
ATOM 2169 C CA . SER A 1 281 ? 26.597 21.800 -9.738 1.00 70.81 281 SER A CA 1
ATOM 2170 C C . SER A 1 281 ? 26.307 22.399 -11.118 1.00 70.81 281 SER A C 1
ATOM 2172 O O . SER A 1 281 ? 27.216 22.688 -11.893 1.00 70.81 281 SER A O 1
ATOM 2174 N N . CYS A 1 282 ? 25.027 22.557 -11.450 1.00 62.28 282 CYS A N 1
ATOM 2175 C CA . CYS A 1 282 ? 24.641 23.394 -12.578 1.00 62.28 282 CYS A CA 1
ATOM 2176 C C . CYS A 1 282 ? 24.702 24.849 -12.121 1.00 62.28 282 CYS A C 1
ATOM 2178 O O . CYS A 1 282 ? 24.094 25.196 -11.107 1.00 62.28 282 CYS A O 1
ATOM 2180 N N . MET A 1 283 ? 25.399 25.704 -12.876 1.00 56.22 283 MET A N 1
ATOM 2181 C CA . MET A 1 283 ? 25.235 27.146 -12.716 1.00 56.22 283 MET A CA 1
ATOM 2182 C C . MET A 1 283 ? 23.752 27.476 -12.879 1.00 56.22 283 MET A C 1
ATOM 2184 O O . MET A 1 283 ? 23.145 27.158 -13.903 1.00 56.22 283 MET A O 1
ATOM 2188 N N . VAL A 1 284 ? 23.162 28.094 -11.856 1.00 57.28 284 VAL A N 1
ATOM 2189 C CA . VAL A 1 284 ? 21.826 28.674 -11.960 1.00 57.28 284 VAL A CA 1
ATOM 2190 C C . VAL A 1 284 ? 21.928 29.768 -13.014 1.00 57.28 284 VAL A C 1
ATOM 2192 O O . VAL A 1 284 ? 22.522 30.813 -12.767 1.00 57.28 284 VAL A O 1
ATOM 2195 N N . THR A 1 285 ? 21.391 29.529 -14.209 1.00 49.66 285 THR A N 1
ATOM 2196 C CA . THR A 1 285 ? 21.189 30.593 -15.192 1.00 49.66 285 THR A CA 1
ATOM 2197 C C . THR A 1 285 ? 20.212 31.595 -14.592 1.00 49.66 285 THR A C 1
ATOM 2199 O O . THR A 1 285 ? 18.997 31.398 -14.649 1.00 49.66 285 THR A O 1
ATOM 2202 N N . THR A 1 286 ? 20.739 32.664 -14.000 1.00 45.47 286 THR A N 1
ATOM 2203 C CA . THR A 1 286 ? 20.002 33.900 -13.757 1.00 45.47 286 THR A CA 1
ATOM 2204 C C . THR A 1 286 ? 19.513 34.395 -15.108 1.00 45.47 286 THR A C 1
ATOM 2206 O O . THR A 1 286 ? 20.273 34.950 -15.900 1.00 45.47 286 THR A O 1
ATOM 2209 N N . ARG A 1 287 ? 18.236 34.143 -15.409 1.00 47.31 287 ARG A N 1
ATOM 2210 C CA . ARG A 1 287 ? 17.548 34.862 -16.476 1.00 47.31 287 ARG A CA 1
ATOM 2211 C C . ARG A 1 287 ? 17.497 36.320 -16.029 1.00 47.31 287 ARG A C 1
ATOM 2213 O O . ARG A 1 287 ? 16.770 36.638 -15.092 1.00 47.31 287 ARG A O 1
ATOM 2220 N N . HIS A 1 288 ? 18.321 37.166 -16.638 1.00 43.09 288 HIS A N 1
ATOM 2221 C CA . HIS A 1 288 ? 18.130 38.607 -16.551 1.00 43.09 288 HIS A CA 1
ATOM 2222 C C . HIS A 1 288 ? 16.748 38.919 -17.136 1.00 43.09 288 HIS A C 1
ATOM 2224 O O . HIS A 1 288 ? 16.422 38.437 -18.223 1.00 43.09 288 HIS A O 1
ATOM 2230 N N . ALA A 1 289 ? 15.936 39.600 -16.328 1.00 45.50 289 ALA A N 1
ATOM 2231 C CA . ALA A 1 289 ? 14.623 40.114 -16.696 1.00 45.50 289 ALA A CA 1
ATOM 2232 C C . ALA A 1 289 ? 14.728 41.150 -17.821 1.00 45.50 289 ALA A C 1
ATOM 2234 O O . ALA A 1 289 ? 15.772 41.844 -17.874 1.00 45.50 289 ALA A O 1
#

InterPro domains:
  IPR052431 SKI2 subfamily ATP-dependent RNA helicases [PTHR44533] (18-148)
  IPR055124 ATP-dependent RNA helicase DDX60, PIN-like domain [PF23002] (22-117)